Protein AF-A0A8J4DAD1-F1 (afdb_monomer_lite)

Structure (mmCIF, N/CA/C/O backbone):
data_AF-A0A8J4DAD1-F1
#
_entry.id   AF-A0A8J4DAD1-F1
#
loop_
_atom_site.group_PDB
_atom_site.id
_atom_site.type_symbol
_atom_site.label_atom_id
_atom_site.label_alt_id
_atom_site.label_comp_id
_atom_site.label_asym_id
_atom_site.label_entity_id
_atom_site.label_seq_id
_atom_site.pdbx_PDB_ins_code
_atom_site.Cartn_x
_atom_site.Cartn_y
_atom_site.Cartn_z
_atom_site.occupancy
_atom_site.B_iso_or_equiv
_atom_site.auth_seq_id
_atom_site.auth_comp_id
_atom_site.auth_asym_id
_atom_site.auth_atom_id
_atom_site.pdbx_PDB_model_num
ATOM 1 N N . MET A 1 1 ? 45.991 34.813 -67.806 1.00 45.28 1 MET A N 1
ATOM 2 C CA . MET A 1 1 ? 44.859 33.877 -67.648 1.00 45.28 1 MET A CA 1
ATOM 3 C C . MET A 1 1 ? 45.419 32.578 -67.089 1.00 45.28 1 MET A C 1
ATOM 5 O O . MET A 1 1 ? 45.933 31.779 -67.853 1.00 45.28 1 MET A O 1
ATOM 9 N N . MET A 1 2 ? 45.442 32.422 -65.766 1.00 48.12 2 MET A N 1
ATOM 10 C CA . MET A 1 2 ? 45.820 31.170 -65.100 1.00 48.12 2 MET A CA 1
ATOM 11 C C . MET A 1 2 ? 44.843 30.986 -63.943 1.00 48.12 2 MET A C 1
ATOM 13 O O . MET A 1 2 ? 44.970 31.647 -62.917 1.00 48.12 2 MET A O 1
ATOM 17 N N . SER A 1 3 ? 43.812 30.177 -64.177 1.00 59.53 3 SER A N 1
ATOM 18 C CA . SER A 1 3 ? 42.851 29.762 -63.158 1.00 59.53 3 SER A CA 1
ATOM 19 C C . SER A 1 3 ? 43.405 28.509 -62.498 1.00 59.53 3 SER A C 1
ATOM 21 O O . SER A 1 3 ? 43.628 27.503 -63.166 1.00 59.53 3 SER A O 1
ATOM 23 N N . THR A 1 4 ? 43.679 28.594 -61.203 1.00 65.56 4 THR A N 1
ATOM 24 C CA . THR A 1 4 ? 44.069 27.459 -60.369 1.00 65.56 4 THR A CA 1
ATOM 25 C C . THR A 1 4 ? 42.836 26.966 -59.625 1.00 65.56 4 THR A C 1
ATOM 27 O O . THR A 1 4 ? 42.376 27.621 -58.689 1.00 65.56 4 THR A O 1
ATOM 30 N N . ASP A 1 5 ? 42.308 25.826 -60.058 1.00 60.66 5 ASP A N 1
ATOM 31 C CA . ASP A 1 5 ? 41.290 25.059 -59.345 1.00 60.66 5 ASP A CA 1
ATOM 32 C C . ASP A 1 5 ? 41.881 24.449 -58.065 1.00 60.66 5 ASP A C 1
ATOM 34 O O . ASP A 1 5 ? 42.878 23.725 -58.099 1.00 60.66 5 ASP A O 1
ATOM 38 N N . VAL A 1 6 ? 41.256 24.748 -56.925 1.00 67.62 6 VAL A N 1
ATOM 39 C CA . VAL A 1 6 ? 41.577 24.166 -55.615 1.00 67.62 6 VAL A CA 1
ATOM 40 C C . VAL A 1 6 ? 40.559 23.057 -55.330 1.00 67.62 6 VAL A C 1
ATOM 42 O O . VAL A 1 6 ? 39.378 23.363 -55.151 1.00 67.62 6 VAL A O 1
ATOM 45 N N . PRO A 1 7 ? 40.957 21.773 -55.267 1.00 65.94 7 PRO A N 1
ATOM 46 C CA . PRO A 1 7 ? 40.036 20.705 -54.904 1.00 65.94 7 PRO A CA 1
ATOM 47 C C . PRO A 1 7 ? 39.714 20.771 -53.405 1.00 65.94 7 PRO A C 1
ATOM 49 O O . PRO A 1 7 ? 40.553 20.505 -52.544 1.00 65.94 7 PRO A O 1
ATOM 52 N N . ASN A 1 8 ? 38.466 21.127 -53.102 1.00 62.88 8 ASN A N 1
ATOM 53 C CA . ASN A 1 8 ? 37.882 21.073 -51.767 1.00 62.88 8 ASN A CA 1
ATOM 54 C C . ASN A 1 8 ? 37.598 19.607 -51.393 1.00 62.88 8 ASN A C 1
ATOM 56 O O . ASN A 1 8 ? 36.498 19.094 -51.599 1.00 62.88 8 ASN A O 1
ATOM 60 N N . SER A 1 9 ? 38.618 18.917 -50.876 1.00 61.88 9 SER A N 1
ATOM 61 C CA . SER A 1 9 ? 38.479 17.606 -50.237 1.00 61.88 9 SER A CA 1
ATOM 62 C C . SER A 1 9 ? 37.725 17.757 -48.918 1.00 61.88 9 SER A C 1
ATOM 64 O O . SER A 1 9 ? 38.319 17.863 -47.845 1.00 61.88 9 SER A O 1
ATOM 66 N N . ALA A 1 10 ? 36.396 17.753 -49.003 1.00 56.41 10 ALA A N 1
ATOM 67 C CA . ALA A 1 10 ? 35.517 17.563 -47.863 1.00 56.41 10 ALA A CA 1
ATOM 68 C C . ALA A 1 10 ? 35.693 16.128 -47.340 1.00 56.41 10 ALA A C 1
ATOM 70 O O . ALA A 1 10 ? 34.993 15.197 -47.742 1.00 56.41 10 ALA A O 1
ATOM 71 N N . ALA A 1 11 ? 36.671 15.945 -46.454 1.00 58.47 11 ALA A N 1
ATOM 72 C CA . ALA A 1 11 ? 36.775 14.759 -45.627 1.00 58.47 11 ALA A CA 1
ATOM 73 C C . ALA A 1 11 ? 35.476 14.641 -44.819 1.00 58.47 11 ALA A C 1
ATOM 75 O O . ALA A 1 11 ? 35.224 15.428 -4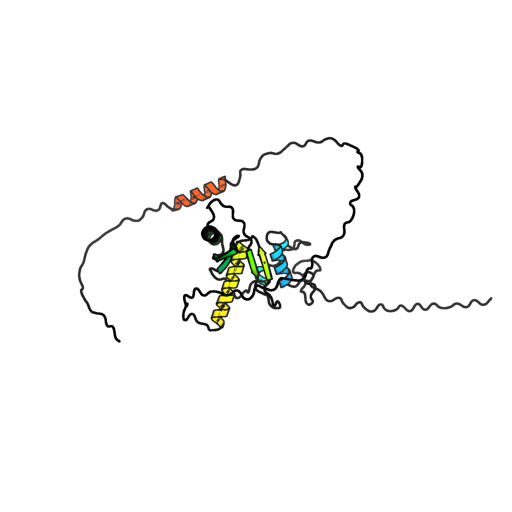3.907 1.00 58.47 11 ALA A O 1
ATOM 76 N N . SER A 1 12 ? 34.632 13.674 -45.188 1.00 64.94 12 SER A N 1
ATOM 77 C CA . SER A 1 12 ? 33.507 13.234 -44.368 1.00 64.94 12 SER A CA 1
ATOM 78 C C . SER A 1 12 ? 34.074 12.713 -43.054 1.00 64.94 12 SER A C 1
ATOM 80 O O . SER A 1 12 ? 34.501 11.563 -42.959 1.00 64.94 12 SER A O 1
ATOM 82 N N . ALA A 1 13 ? 34.142 13.592 -42.056 1.00 63.56 13 ALA A N 1
ATOM 83 C CA . ALA A 1 13 ? 34.428 13.219 -40.688 1.00 63.56 13 ALA A CA 1
ATOM 84 C C . ALA A 1 13 ? 33.350 12.218 -40.267 1.00 63.56 13 ALA A C 1
ATOM 86 O O . ALA A 1 13 ? 32.182 12.579 -40.111 1.00 63.56 13 ALA A O 1
ATOM 87 N N . ALA A 1 14 ? 33.739 10.947 -40.155 1.00 61.00 14 ALA A N 1
ATOM 88 C CA . ALA A 1 14 ? 32.901 9.897 -39.612 1.00 61.00 14 ALA A CA 1
ATOM 89 C C . ALA A 1 14 ? 32.372 10.378 -38.258 1.00 61.00 14 ALA A C 1
ATOM 91 O O . ALA A 1 14 ? 33.142 10.582 -37.318 1.00 61.00 14 ALA A O 1
ATOM 92 N N . THR A 1 15 ? 31.065 10.629 -38.184 1.00 69.38 15 THR A N 1
ATOM 93 C CA . THR A 1 15 ? 30.393 10.949 -36.928 1.00 69.38 15 THR A CA 1
ATOM 94 C C . THR A 1 15 ? 30.717 9.818 -35.951 1.00 69.38 15 THR A C 1
ATOM 96 O O . THR A 1 15 ? 30.427 8.664 -36.283 1.00 69.38 15 THR A O 1
ATOM 99 N N . PRO A 1 16 ? 31.358 10.088 -34.796 1.00 66.44 16 PRO A N 1
ATOM 100 C CA . PRO A 1 16 ? 31.633 9.043 -33.822 1.00 66.44 16 PRO A CA 1
ATOM 101 C C . PRO A 1 16 ? 30.301 8.385 -33.477 1.00 66.44 16 PRO A C 1
ATOM 103 O O . PRO A 1 16 ? 29.343 9.078 -33.126 1.00 66.44 16 PRO A O 1
ATOM 106 N N . ALA A 1 17 ? 30.231 7.065 -33.671 1.00 62.56 17 ALA A N 1
ATOM 107 C CA . ALA A 1 17 ? 29.047 6.270 -33.391 1.00 62.56 17 ALA A CA 1
ATOM 108 C C . ALA A 1 17 ? 28.541 6.652 -31.999 1.00 62.56 17 ALA A C 1
ATOM 110 O O . ALA A 1 17 ? 29.258 6.490 -31.010 1.00 62.56 17 ALA A O 1
ATOM 111 N N . SER A 1 18 ? 27.350 7.255 -31.964 1.00 67.19 18 SER A N 1
ATOM 112 C CA . SER A 1 18 ? 26.723 7.735 -30.738 1.00 67.19 18 SER A CA 1
ATOM 113 C C . SER A 1 18 ? 26.784 6.604 -29.709 1.00 67.19 18 SER A C 1
ATOM 115 O O . SER A 1 18 ? 26.408 5.480 -30.064 1.00 67.19 18 SER A O 1
ATOM 117 N N . PRO A 1 19 ? 27.328 6.835 -28.497 1.00 73.00 19 PRO A N 1
ATOM 118 C CA . PRO A 1 19 ? 27.455 5.780 -27.504 1.00 73.00 19 PRO A CA 1
ATOM 119 C C . PRO A 1 19 ? 26.069 5.176 -27.315 1.00 73.00 19 PRO A C 1
ATOM 121 O O . PRO A 1 19 ? 25.135 5.901 -26.976 1.00 73.00 19 PRO A O 1
ATOM 124 N N . ALA A 1 20 ? 25.931 3.883 -27.624 1.00 74.50 20 ALA A N 1
ATOM 125 C CA . ALA A 1 20 ? 24.662 3.176 -27.552 1.00 74.50 20 ALA A CA 1
ATOM 126 C C . ALA A 1 20 ? 24.032 3.467 -26.188 1.00 74.50 20 ALA A C 1
ATOM 128 O O . ALA A 1 20 ? 24.568 3.070 -25.150 1.00 74.50 20 ALA A O 1
ATOM 129 N N . THR A 1 21 ? 22.951 4.246 -26.190 1.00 83.56 21 THR A N 1
ATOM 130 C CA . THR A 1 21 ? 22.284 4.677 -24.970 1.00 83.56 21 THR A CA 1
ATOM 131 C C . THR A 1 21 ? 21.763 3.429 -24.281 1.00 83.56 21 THR A C 1
ATOM 133 O O . THR A 1 21 ? 20.892 2.728 -24.801 1.00 83.56 21 THR A O 1
ATOM 136 N N . ARG A 1 22 ? 22.351 3.103 -23.125 1.00 88.75 22 ARG A N 1
ATOM 137 C CA . ARG A 1 22 ? 21.873 1.990 -22.307 1.00 88.75 22 ARG A CA 1
ATOM 138 C C . ARG A 1 22 ? 20.403 2.242 -21.971 1.00 88.75 22 ARG A C 1
ATOM 140 O O . ARG A 1 22 ? 20.033 3.394 -21.726 1.00 88.75 22 ARG A O 1
ATOM 147 N N . PRO A 1 23 ? 19.554 1.205 -21.977 1.00 93.19 23 PRO A N 1
ATOM 148 C CA . PRO A 1 23 ? 18.176 1.378 -21.560 1.00 93.19 23 PRO A CA 1
ATOM 149 C C . PRO A 1 23 ? 18.163 1.857 -20.103 1.00 93.19 23 PRO A C 1
ATOM 151 O O . PRO A 1 23 ? 18.813 1.261 -19.248 1.00 93.19 23 PRO A O 1
ATOM 154 N N . ILE A 1 24 ? 17.431 2.937 -19.836 1.00 95.19 24 ILE A N 1
ATOM 155 C CA . ILE A 1 24 ? 17.235 3.498 -18.494 1.00 95.19 24 ILE A CA 1
ATOM 156 C C . ILE A 1 24 ? 15.783 3.313 -18.066 1.00 95.19 24 ILE A C 1
ATOM 158 O O . ILE A 1 24 ? 14.861 3.371 -18.885 1.00 95.19 24 ILE A O 1
ATOM 162 N N . CYS A 1 25 ? 15.568 3.052 -16.781 1.00 95.38 25 CYS A N 1
ATOM 163 C CA . CYS A 1 25 ? 14.228 2.920 -16.232 1.00 95.38 25 CYS A CA 1
ATOM 164 C C . CYS A 1 25 ? 13.492 4.257 -16.316 1.00 95.38 25 CYS A C 1
ATOM 166 O O . CYS A 1 25 ? 13.930 5.234 -15.720 1.00 95.38 25 CYS A O 1
ATOM 168 N N . TRP A 1 26 ? 12.333 4.317 -16.972 1.00 95.56 26 TRP A N 1
ATOM 169 C CA . TRP A 1 26 ? 11.612 5.593 -17.116 1.00 95.56 26 TRP A CA 1
ATOM 170 C C . TRP A 1 26 ? 11.036 6.144 -15.796 1.00 95.56 26 TRP A C 1
ATOM 172 O O . TRP A 1 26 ? 10.604 7.293 -15.762 1.00 95.56 26 TRP A O 1
ATOM 182 N N . ILE A 1 27 ? 11.013 5.341 -14.722 1.00 93.69 27 ILE A N 1
ATOM 183 C CA . ILE A 1 27 ? 10.496 5.744 -13.403 1.00 93.69 27 ILE A CA 1
ATOM 184 C C . ILE A 1 27 ? 11.610 6.289 -12.501 1.00 93.69 27 ILE A C 1
ATOM 186 O O . ILE A 1 27 ? 11.463 7.383 -11.968 1.00 93.69 27 ILE A O 1
ATOM 190 N N . CYS A 1 28 ? 12.697 5.536 -12.298 1.00 93.25 28 CYS A N 1
ATOM 191 C CA . CYS A 1 28 ? 13.780 5.934 -11.384 1.00 93.25 28 CYS A CA 1
ATOM 192 C C . CYS A 1 28 ? 15.043 6.446 -12.085 1.00 93.25 28 CYS A C 1
ATOM 194 O O . CYS A 1 28 ? 15.922 6.967 -11.414 1.00 93.25 28 CYS A O 1
ATOM 196 N N . LEU A 1 29 ? 15.117 6.333 -13.415 1.00 94.25 29 LEU A N 1
ATOM 197 C CA . LEU A 1 29 ? 16.264 6.716 -14.247 1.00 94.25 29 LEU A CA 1
ATOM 198 C C . LEU A 1 29 ? 17.546 5.890 -14.018 1.00 94.25 29 LEU A C 1
ATOM 200 O O . LEU A 1 29 ? 18.583 6.236 -14.574 1.00 94.25 29 LEU A O 1
ATOM 204 N N . ASP A 1 30 ? 17.471 4.780 -13.275 1.00 92.25 30 ASP A N 1
ATOM 205 C CA . ASP A 1 30 ? 18.594 3.851 -13.073 1.00 92.25 30 ASP A CA 1
ATOM 206 C C . ASP A 1 30 ? 18.783 2.863 -14.247 1.00 92.25 30 ASP A C 1
ATOM 208 O O . ASP A 1 30 ? 17.880 2.653 -15.071 1.00 92.25 30 ASP A O 1
ATOM 212 N N . GLU A 1 31 ? 19.962 2.232 -14.287 1.00 92.62 31 GLU A N 1
ATOM 213 C CA . GLU A 1 31 ? 20.368 1.216 -15.270 1.00 92.62 31 GLU A CA 1
ATOM 214 C C . GLU A 1 31 ? 19.699 -0.160 -15.034 1.00 92.62 31 GLU A C 1
ATOM 216 O O . GLU A 1 31 ? 18.944 -0.372 -14.082 1.00 92.62 31 GLU A O 1
ATOM 221 N N . ASP A 1 32 ? 19.942 -1.103 -15.948 1.00 91.00 32 ASP A N 1
ATOM 222 C CA . ASP A 1 32 ? 19.415 -2.478 -15.945 1.00 91.00 32 ASP A CA 1
ATOM 223 C C . ASP A 1 32 ? 17.876 -2.646 -15.871 1.00 91.00 32 ASP A C 1
ATOM 225 O O . ASP A 1 32 ? 17.372 -3.574 -15.218 1.00 91.00 32 ASP A O 1
ATOM 229 N N . PRO A 1 33 ? 17.066 -1.797 -16.534 1.00 95.19 33 PRO A N 1
ATOM 230 C CA . PRO A 1 33 ? 15.632 -2.025 -16.610 1.00 95.19 33 PRO A CA 1
ATOM 231 C C . PRO A 1 33 ? 15.301 -3.196 -17.545 1.00 95.19 33 PRO A C 1
ATOM 233 O O . PRO A 1 33 ? 16.030 -3.518 -18.484 1.00 95.19 33 PRO A O 1
ATOM 236 N N . GLN A 1 34 ? 14.134 -3.803 -17.341 1.00 94.19 34 GLN A N 1
ATOM 237 C CA . GLN A 1 34 ? 13.590 -4.773 -18.287 1.00 94.19 34 GLN A CA 1
ATOM 238 C C . GLN A 1 34 ? 12.668 -4.072 -19.295 1.00 94.19 34 GLN A C 1
ATOM 240 O O . GLN A 1 34 ? 12.117 -3.011 -18.985 1.00 94.19 34 GLN A O 1
ATOM 245 N N . PRO A 1 35 ? 12.451 -4.646 -20.493 1.00 96.25 35 PRO A N 1
ATOM 246 C CA . PRO A 1 35 ? 11.377 -4.196 -21.371 1.00 96.25 35 PRO A CA 1
ATOM 247 C C . PRO A 1 35 ? 10.054 -4.131 -20.601 1.00 96.25 35 PRO A C 1
ATOM 249 O O . PRO A 1 35 ? 9.737 -5.043 -19.827 1.00 96.25 35 PRO A O 1
ATOM 252 N N . ALA A 1 36 ? 9.290 -3.051 -20.782 1.00 94.81 36 ALA A N 1
ATOM 253 C CA . ALA A 1 36 ? 7.998 -2.919 -20.124 1.00 94.81 36 ALA A CA 1
ATOM 254 C C . ALA A 1 36 ? 7.083 -4.107 -20.481 1.00 94.81 36 ALA A C 1
ATOM 256 O O . ALA A 1 36 ? 7.113 -4.586 -21.614 1.00 94.81 36 ALA A O 1
ATOM 257 N N . PRO A 1 37 ? 6.215 -4.571 -19.563 1.00 96.31 37 PRO A N 1
ATOM 258 C CA . PRO A 1 37 ? 5.313 -5.702 -19.807 1.00 96.31 37 PRO A CA 1
ATOM 259 C C . PRO A 1 37 ? 4.127 -5.337 -20.726 1.00 96.31 37 PRO A C 1
ATOM 261 O O . PRO A 1 37 ? 3.046 -5.905 -20.623 1.00 96.31 37 PRO A O 1
ATOM 264 N N . CYS A 1 38 ? 4.298 -4.346 -21.600 1.00 97.12 38 CYS A N 1
ATOM 265 C CA . CYS A 1 38 ? 3.286 -3.818 -22.505 1.00 97.12 38 CYS A CA 1
ATOM 266 C C . CYS A 1 38 ? 3.922 -3.459 -23.857 1.00 97.12 38 CYS A C 1
ATOM 268 O O . CYS A 1 38 ? 5.131 -3.568 -24.027 1.00 97.12 38 CYS A O 1
ATOM 270 N N . LYS A 1 39 ? 3.119 -2.998 -24.823 1.00 96.69 39 LYS A N 1
ATOM 271 C CA . LYS A 1 39 ? 3.592 -2.682 -26.186 1.00 96.69 39 LYS A CA 1
ATOM 272 C C . LYS A 1 39 ? 4.371 -1.364 -26.302 1.00 96.69 39 LYS A C 1
ATOM 274 O O . LYS A 1 39 ? 4.814 -1.014 -27.391 1.00 96.69 39 LYS A O 1
ATOM 279 N N . CYS A 1 40 ? 4.485 -0.597 -25.221 1.00 96.62 40 CYS A N 1
ATOM 280 C CA . CYS A 1 40 ? 5.192 0.679 -25.248 1.00 96.62 40 CYS A CA 1
ATOM 281 C C . CYS A 1 40 ? 6.706 0.456 -25.375 1.00 96.62 40 CYS A C 1
ATOM 283 O O . CYS A 1 40 ? 7.225 -0.441 -24.712 1.00 96.62 40 CYS A O 1
ATOM 285 N N . PRO A 1 41 ? 7.436 1.309 -26.117 1.00 95.25 41 PRO A N 1
ATOM 286 C CA . PRO A 1 41 ? 8.885 1.183 -26.321 1.00 95.25 41 PRO A CA 1
ATOM 287 C C . PRO A 1 41 ? 9.718 1.585 -25.084 1.00 95.25 41 PRO A C 1
ATOM 289 O O . PRO A 1 41 ? 10.862 2.011 -25.208 1.00 95.25 41 PRO A O 1
ATOM 292 N N . ASN A 1 42 ? 9.142 1.486 -23.885 1.00 95.50 42 ASN A N 1
ATOM 293 C CA . ASN A 1 42 ? 9.748 1.938 -22.638 1.00 95.50 42 ASN A CA 1
ATOM 294 C C . ASN A 1 42 ? 10.375 0.769 -21.870 1.00 95.50 42 ASN A C 1
ATOM 296 O O . ASN A 1 42 ? 9.912 -0.370 -21.950 1.00 95.50 42 ASN A O 1
ATOM 300 N N . TYR A 1 43 ? 11.376 1.081 -21.048 1.00 96.50 43 TYR A N 1
ATOM 301 C CA . TYR A 1 43 ? 12.040 0.131 -20.158 1.00 96.50 43 TYR A CA 1
ATOM 302 C C . TYR A 1 43 ? 11.776 0.494 -18.699 1.00 96.50 43 TYR A C 1
ATOM 304 O O . TYR A 1 43 ? 11.837 1.663 -18.322 1.00 96.50 43 TYR A O 1
ATOM 312 N N . VAL A 1 44 ? 11.456 -0.493 -17.866 1.00 96.56 44 VAL A N 1
ATOM 313 C CA . VAL A 1 44 ? 11.097 -0.276 -16.463 1.00 96.56 44 VAL A CA 1
ATOM 314 C C . VAL A 1 44 ? 11.548 -1.445 -15.598 1.00 96.56 44 VAL A C 1
ATOM 316 O O . VAL A 1 44 ? 11.425 -2.605 -15.991 1.00 96.56 44 VAL A O 1
ATOM 319 N N . HIS A 1 45 ? 12.035 -1.169 -14.389 1.00 94.38 45 HIS A N 1
ATOM 320 C CA . HIS A 1 45 ? 12.181 -2.230 -13.392 1.00 94.38 45 HIS A CA 1
ATOM 321 C C . HIS A 1 45 ? 10.803 -2.717 -12.961 1.00 94.38 45 HIS A C 1
ATOM 323 O O . HIS A 1 45 ? 9.908 -1.912 -12.686 1.00 94.38 45 HIS A O 1
ATOM 329 N N . ARG A 1 46 ? 10.637 -4.033 -12.811 1.00 93.50 46 ARG A N 1
ATOM 330 C CA . ARG A 1 46 ? 9.377 -4.607 -12.302 1.00 93.50 46 ARG A CA 1
ATOM 331 C C . ARG A 1 46 ? 8.957 -3.994 -10.963 1.00 93.50 46 ARG A C 1
ATOM 333 O O . ARG A 1 46 ? 7.787 -3.680 -10.771 1.00 93.50 46 ARG A O 1
ATOM 340 N N . SER A 1 47 ? 9.914 -3.776 -10.062 1.00 90.94 47 SER A N 1
ATOM 341 C CA . SER A 1 47 ? 9.695 -3.156 -8.751 1.00 90.94 47 SER A CA 1
ATOM 342 C C . SER A 1 47 ? 9.201 -1.712 -8.852 1.00 90.94 47 SER A C 1
ATOM 344 O O . SER A 1 47 ? 8.252 -1.340 -8.164 1.00 90.94 47 SER A O 1
ATOM 346 N N . CYS A 1 48 ? 9.801 -0.907 -9.731 1.00 92.12 48 CYS A N 1
ATOM 347 C CA . CYS A 1 48 ? 9.386 0.472 -9.975 1.00 92.12 48 CYS A CA 1
ATOM 348 C C . CYS A 1 48 ? 7.979 0.536 -10.572 1.00 92.12 48 CYS A C 1
ATOM 350 O O . CYS A 1 48 ? 7.162 1.326 -10.104 1.00 92.12 48 CYS A O 1
ATOM 352 N N . LEU A 1 49 ? 7.667 -0.339 -11.536 1.00 95.06 49 LEU A N 1
ATOM 353 C CA . LEU A 1 49 ? 6.321 -0.439 -12.097 1.00 95.06 49 LEU A CA 1
ATOM 354 C C . LEU A 1 49 ? 5.293 -0.792 -11.018 1.00 95.06 49 LEU A C 1
ATOM 356 O O . LEU A 1 49 ? 4.271 -0.124 -10.911 1.00 95.06 49 LEU A O 1
ATOM 360 N N . ALA A 1 50 ? 5.586 -1.788 -10.184 1.00 93.19 50 ALA A N 1
ATOM 361 C CA . ALA A 1 50 ? 4.681 -2.221 -9.130 1.00 93.19 50 ALA A CA 1
ATOM 362 C C . ALA A 1 50 ? 4.443 -1.129 -8.067 1.00 93.19 50 ALA A C 1
ATOM 364 O O . ALA A 1 50 ? 3.318 -0.963 -7.597 1.00 93.19 50 ALA A O 1
ATOM 365 N N . ARG A 1 51 ? 5.470 -0.339 -7.711 1.00 90.25 51 ARG A N 1
ATOM 366 C CA . ARG A 1 51 ? 5.301 0.827 -6.820 1.00 90.25 51 ARG A CA 1
ATOM 367 C C . ARG A 1 51 ? 4.455 1.914 -7.465 1.00 90.25 51 ARG A C 1
ATOM 369 O O . ARG A 1 51 ? 3.557 2.443 -6.823 1.00 90.25 51 ARG A O 1
ATOM 376 N N . TRP A 1 52 ? 4.700 2.205 -8.737 1.00 92.94 52 TRP A N 1
ATOM 377 C CA . TRP A 1 52 ? 3.889 3.166 -9.473 1.00 92.94 52 TRP A CA 1
ATOM 378 C C . TRP A 1 52 ? 2.425 2.714 -9.567 1.00 92.94 52 TRP A C 1
ATOM 380 O O . TRP A 1 52 ? 1.531 3.524 -9.353 1.00 92.94 52 TRP A O 1
ATOM 390 N N . GLN A 1 53 ? 2.155 1.422 -9.791 1.00 94.25 53 GLN A N 1
ATOM 391 C CA . GLN A 1 53 ? 0.793 0.872 -9.743 1.00 94.25 53 GLN A CA 1
ATOM 392 C C . GLN A 1 53 ? 0.147 1.078 -8.363 1.00 94.25 53 GLN A C 1
ATOM 394 O O . GLN A 1 53 ? -1.024 1.448 -8.295 1.00 94.25 53 GLN A O 1
ATOM 399 N N . LEU A 1 54 ? 0.905 0.911 -7.271 1.00 90.56 54 LEU A N 1
ATOM 400 C CA . LEU A 1 54 ? 0.425 1.202 -5.916 1.00 90.56 54 LEU A CA 1
ATOM 401 C C . LEU A 1 54 ? 0.114 2.688 -5.688 1.00 90.56 54 LEU A C 1
ATOM 403 O O . LEU A 1 54 ? -0.873 3.015 -5.045 1.00 90.56 54 LEU A O 1
ATOM 407 N N . GLU A 1 55 ? 0.889 3.618 -6.235 1.00 89.38 55 GLU A N 1
ATOM 408 C CA . GLU A 1 55 ? 0.543 5.049 -6.164 1.00 89.38 55 GLU A CA 1
ATOM 409 C C . GLU A 1 55 ? -0.725 5.396 -6.966 1.00 89.38 55 GLU A C 1
ATOM 411 O O . GLU A 1 55 ? -1.334 6.453 -6.781 1.00 89.38 55 GLU A O 1
ATOM 416 N N . ARG A 1 56 ? -1.128 4.510 -7.882 1.00 93.25 56 ARG A N 1
ATOM 417 C CA . ARG A 1 56 ? -2.276 4.674 -8.778 1.00 93.25 56 ARG A CA 1
ATOM 418 C C . ARG A 1 56 ? -3.477 3.812 -8.398 1.00 93.25 56 ARG A C 1
ATOM 420 O O . ARG A 1 56 ? -4.374 3.666 -9.221 1.00 93.25 56 ARG A O 1
ATOM 427 N N . LEU A 1 57 ? -3.536 3.287 -7.177 1.00 88.50 57 LEU A N 1
ATOM 428 C CA . LEU A 1 57 ? -4.656 2.458 -6.721 1.00 88.50 57 LEU A CA 1
ATOM 429 C C . LEU A 1 57 ? -6.016 3.104 -6.954 1.00 88.50 57 LEU A C 1
ATOM 431 O O . LEU A 1 57 ? -6.210 4.299 -6.715 1.00 88.50 57 LEU A O 1
ATOM 435 N N . GLY A 1 58 ? -6.961 2.285 -7.405 1.00 87.19 58 GLY A N 1
ATOM 436 C CA . GLY A 1 58 ? -8.311 2.716 -7.750 1.00 87.19 58 GLY A CA 1
ATOM 437 C C . GLY A 1 58 ? -8.389 3.505 -9.058 1.00 87.19 58 GLY A C 1
ATOM 438 O O . GLY A 1 58 ? -9.485 3.855 -9.487 1.00 87.19 58 GLY A O 1
ATOM 439 N N . LYS A 1 59 ? -7.256 3.775 -9.715 1.00 93.94 59 LYS A N 1
ATOM 440 C CA . LYS A 1 59 ? -7.209 4.356 -11.058 1.00 93.94 59 LYS A CA 1
ATOM 441 C C . LYS A 1 59 ? -6.944 3.264 -12.081 1.00 93.94 59 LYS A C 1
ATOM 443 O O . LYS A 1 59 ? -6.421 2.195 -11.772 1.00 93.94 59 LYS A O 1
ATOM 448 N N . ARG A 1 60 ? -7.261 3.559 -13.337 1.00 96.62 60 ARG A N 1
ATOM 449 C CA . ARG A 1 60 ? -7.034 2.646 -14.461 1.00 96.62 60 ARG A CA 1
ATOM 450 C C . ARG A 1 60 ? -5.561 2.245 -14.584 1.00 96.62 60 ARG A C 1
ATOM 452 O O . ARG A 1 60 ? -5.251 1.094 -14.876 1.00 96.62 60 ARG A O 1
ATOM 459 N N . GLU A 1 61 ? -4.664 3.174 -14.274 1.00 96.44 61 GLU A N 1
ATOM 460 C CA . GLU A 1 61 ? -3.215 2.986 -14.265 1.00 96.44 61 GLU A CA 1
ATOM 461 C C . GLU A 1 61 ? -2.713 1.930 -13.270 1.00 96.44 61 GLU A C 1
ATOM 463 O O . GLU A 1 61 ? -1.605 1.426 -13.434 1.00 96.44 61 GLU A O 1
ATOM 468 N N . GLU A 1 62 ? -3.511 1.550 -12.268 1.00 95.00 62 GLU A N 1
ATOM 469 C CA . GLU A 1 62 ? -3.194 0.412 -11.398 1.00 95.00 62 GLU A CA 1
ATOM 470 C C . GLU A 1 62 ? -3.071 -0.886 -12.210 1.00 95.00 62 GLU A C 1
ATOM 472 O O . GLU A 1 62 ? -2.212 -1.724 -11.932 1.00 95.00 62 GLU A O 1
ATOM 477 N N . ARG A 1 63 ? -3.933 -1.065 -13.218 1.00 96.75 63 ARG A N 1
ATOM 478 C CA . ARG A 1 63 ? -4.120 -2.341 -13.925 1.00 96.75 63 ARG A CA 1
ATOM 479 C C . ARG A 1 63 ? -3.797 -2.276 -15.404 1.00 96.75 63 ARG A C 1
ATOM 481 O O . ARG A 1 63 ? -3.566 -3.315 -16.006 1.00 96.75 63 ARG A O 1
ATOM 488 N N . GLU A 1 64 ? -3.768 -1.091 -15.996 1.00 97.94 64 GLU A N 1
ATOM 489 C CA . GLU A 1 64 ? -3.580 -0.912 -17.430 1.00 97.94 64 GLU A CA 1
ATOM 490 C C . GLU A 1 64 ? -2.513 0.141 -17.722 1.00 97.94 64 GLU A C 1
ATOM 492 O O . GLU A 1 64 ? -2.380 1.156 -17.038 1.00 97.94 64 GLU A O 1
ATOM 497 N N . CYS A 1 65 ? -1.747 -0.078 -18.787 1.00 97.44 65 CYS A N 1
ATOM 498 C CA . CYS A 1 65 ? -0.780 0.898 -19.259 1.00 97.44 65 CYS A CA 1
ATOM 499 C C . CYS A 1 65 ? -1.495 2.186 -19.690 1.00 97.44 65 CYS A C 1
ATOM 501 O O . CYS A 1 65 ? -2.348 2.154 -20.576 1.00 97.44 65 CYS A O 1
ATOM 503 N N . ARG A 1 66 ? -1.068 3.337 -19.156 1.00 96.00 66 ARG A N 1
ATOM 504 C CA . ARG A 1 66 ? -1.636 4.656 -19.492 1.00 96.00 66 ARG A CA 1
ATOM 505 C C . ARG A 1 66 ? -1.607 4.986 -20.992 1.00 96.00 66 ARG A C 1
ATOM 507 O O . ARG A 1 66 ? -2.450 5.741 -21.459 1.00 96.00 66 ARG A O 1
ATOM 514 N N . PHE A 1 67 ? -0.644 4.442 -21.737 1.00 96.00 67 PHE A N 1
ATOM 515 C CA . PHE A 1 67 ? -0.446 4.763 -23.154 1.00 96.00 67 PHE A CA 1
ATOM 516 C C . PHE A 1 67 ? -1.127 3.760 -24.087 1.00 96.00 67 PHE A C 1
ATOM 518 O O . PHE A 1 67 ? -1.902 4.146 -24.953 1.00 96.00 67 PHE A O 1
ATOM 525 N N . CYS A 1 68 ? -0.845 2.465 -23.918 1.00 97.25 68 CYS A N 1
ATOM 526 C CA . CYS A 1 68 ? -1.328 1.428 -24.834 1.00 97.25 68 CYS A CA 1
ATOM 527 C C . CYS A 1 68 ? -2.484 0.590 -24.278 1.00 97.25 68 CYS A C 1
ATOM 529 O O . CYS A 1 68 ? -2.905 -0.356 -24.939 1.00 97.25 68 CYS A O 1
ATOM 531 N N . SER A 1 69 ? -2.978 0.888 -23.070 1.00 97.75 69 SER A N 1
ATOM 532 C CA . SER A 1 69 ? -4.104 0.187 -22.428 1.00 97.75 69 SER A CA 1
ATOM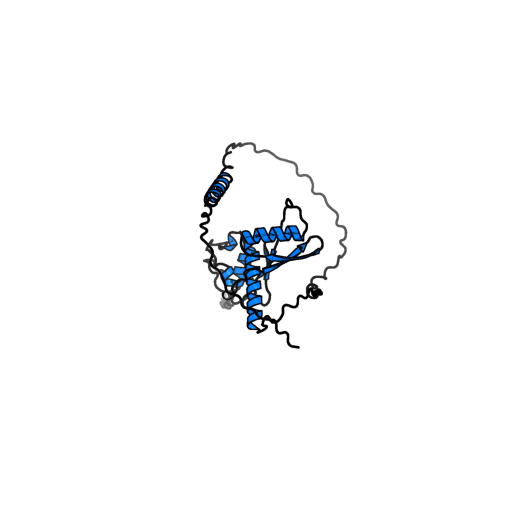 533 C C . SER A 1 69 ? -3.895 -1.315 -22.190 1.00 97.75 69 SER A C 1
ATOM 535 O O . SER A 1 69 ? -4.827 -2.028 -21.838 1.00 97.75 69 SER A O 1
ATOM 537 N N . THR A 1 70 ? -2.678 -1.827 -22.389 1.00 98.31 70 THR A N 1
ATOM 538 C CA . THR A 1 70 ? -2.366 -3.236 -22.124 1.00 98.31 70 THR A CA 1
ATOM 539 C C . THR A 1 70 ? -2.452 -3.499 -20.626 1.00 98.31 70 THR A C 1
ATOM 541 O O . THR A 1 70 ? -1.922 -2.708 -19.842 1.00 98.31 70 THR A O 1
ATOM 544 N N . VAL A 1 71 ? -3.084 -4.610 -20.245 1.00 97.81 71 VAL A N 1
ATOM 545 C CA . VAL A 1 71 ? -3.173 -5.052 -18.851 1.00 97.81 71 VAL A CA 1
ATOM 546 C C . VAL A 1 71 ? -1.766 -5.303 -18.309 1.00 97.81 71 VAL A C 1
ATOM 548 O O . VAL A 1 71 ? -0.988 -6.065 -18.883 1.00 97.81 71 VAL A O 1
ATOM 551 N N . LEU A 1 72 ? -1.436 -4.620 -17.221 1.00 97.25 72 LEU A N 1
ATOM 552 C CA . LEU A 1 72 ? -0.167 -4.730 -16.520 1.00 97.25 72 LEU A CA 1
ATOM 553 C C . LEU A 1 72 ? -0.202 -5.922 -15.552 1.00 97.25 72 LEU A C 1
ATOM 555 O O . LEU A 1 72 ? -1.271 -6.287 -15.057 1.00 97.25 72 LEU A O 1
ATOM 559 N N . PRO A 1 73 ? 0.958 -6.528 -15.245 1.00 95.75 73 PRO A N 1
ATOM 560 C CA . PRO A 1 73 ? 1.029 -7.581 -14.243 1.00 95.75 73 PRO A CA 1
ATOM 561 C C . PRO A 1 73 ? 0.580 -7.059 -12.867 1.00 95.75 73 PRO A C 1
ATOM 563 O O . PRO A 1 73 ? 0.792 -5.882 -12.556 1.00 95.75 73 PRO A O 1
ATOM 566 N N . PRO A 1 74 ? -0.019 -7.914 -12.022 1.00 93.00 74 PRO A N 1
ATOM 567 C CA . PRO A 1 74 ? -0.430 -7.524 -10.678 1.00 93.00 74 PRO A CA 1
ATOM 568 C C . PRO A 1 74 ? 0.790 -7.143 -9.828 1.00 93.00 74 PRO A C 1
ATOM 570 O O . PRO A 1 74 ? 1.743 -7.917 -9.683 1.00 93.00 74 PRO A O 1
ATOM 573 N N . TRP A 1 75 ? 0.760 -5.951 -9.227 1.00 91.75 75 TRP A N 1
ATOM 574 C CA . TRP A 1 75 ? 1.865 -5.429 -8.415 1.00 91.75 75 TRP A CA 1
ATOM 575 C C . TRP A 1 75 ? 2.156 -6.314 -7.191 1.00 91.75 75 TRP A C 1
ATOM 577 O O . TRP A 1 75 ? 3.300 -6.387 -6.735 1.00 91.75 75 TRP A O 1
ATOM 587 N N . GLN A 1 76 ? 1.141 -7.029 -6.689 1.00 89.00 76 GLN A N 1
ATOM 588 C CA . GLN A 1 76 ? 1.218 -7.925 -5.534 1.00 89.00 76 GLN A CA 1
ATOM 589 C C . GLN A 1 76 ? 2.282 -9.002 -5.734 1.00 89.00 76 GLN A C 1
ATOM 591 O O . GLN A 1 76 ? 3.050 -9.286 -4.821 1.00 89.00 76 GLN A O 1
ATOM 596 N N . GLU A 1 77 ? 2.364 -9.577 -6.934 1.00 88.06 77 GLU A N 1
ATOM 597 C CA . GLU A 1 77 ? 3.315 -10.650 -7.232 1.00 88.06 77 GLU A CA 1
ATOM 598 C C . GLU A 1 77 ? 4.766 -10.182 -7.245 1.00 88.06 77 GLU A C 1
ATOM 600 O O . GLU A 1 77 ? 5.678 -11.000 -7.098 1.00 88.06 77 GLU A O 1
ATOM 605 N N . THR A 1 78 ? 4.966 -8.883 -7.467 1.00 89.31 78 THR A N 1
ATOM 606 C CA . THR A 1 78 ? 6.288 -8.269 -7.495 1.00 89.31 78 THR A CA 1
ATOM 607 C C . THR A 1 78 ? 6.691 -7.798 -6.107 1.00 89.31 78 THR A C 1
ATOM 609 O O . THR A 1 78 ? 7.807 -8.073 -5.690 1.00 89.31 78 THR A O 1
ATOM 612 N N . LEU A 1 79 ? 5.803 -7.099 -5.391 1.00 85.44 79 LEU A N 1
ATOM 613 C CA . LEU A 1 79 ? 6.144 -6.425 -4.133 1.00 85.44 79 LEU A CA 1
ATOM 614 C C . LEU A 1 79 ? 5.947 -7.278 -2.883 1.00 85.44 79 LEU A C 1
ATOM 616 O O . LEU A 1 79 ? 6.561 -6.998 -1.855 1.00 85.44 79 LEU A O 1
ATOM 620 N N . LEU A 1 80 ? 5.092 -8.299 -2.934 1.00 83.31 80 LEU A N 1
ATOM 621 C CA . LEU A 1 80 ? 4.818 -9.134 -1.772 1.00 83.31 80 LEU A CA 1
ATOM 622 C C . LEU A 1 80 ? 5.641 -10.425 -1.849 1.00 83.31 80 LEU A C 1
ATOM 624 O O . LEU A 1 80 ? 5.626 -11.111 -2.875 1.00 83.31 80 LEU A O 1
ATOM 628 N N . PRO A 1 81 ? 6.347 -10.804 -0.769 1.00 78.00 81 PRO A N 1
ATOM 629 C CA . PRO A 1 81 ? 7.108 -12.043 -0.747 1.00 78.00 81 PRO A CA 1
ATOM 630 C C . PRO A 1 81 ? 6.197 -13.257 -0.981 1.00 78.00 81 PRO A C 1
ATOM 632 O O . PRO A 1 81 ? 5.396 -13.614 -0.118 1.00 78.00 81 PRO A O 1
ATOM 635 N N . LYS A 1 82 ? 6.361 -13.954 -2.114 1.00 77.94 82 LYS A N 1
ATOM 636 C CA . LYS A 1 82 ? 5.541 -15.132 -2.478 1.00 77.94 82 LYS A CA 1
ATOM 637 C C . LYS A 1 82 ? 5.581 -16.262 -1.441 1.00 77.94 82 LYS A C 1
ATOM 639 O O . LYS A 1 82 ? 4.670 -17.079 -1.376 1.00 77.94 82 LYS A O 1
ATOM 644 N N . ARG A 1 83 ? 6.653 -16.329 -0.645 1.00 78.88 83 ARG A N 1
ATOM 645 C CA . ARG A 1 83 ? 6.897 -17.395 0.340 1.00 78.88 83 ARG A CA 1
ATOM 646 C C . ARG A 1 83 ? 6.313 -17.104 1.722 1.00 78.88 83 ARG A C 1
ATOM 648 O O . ARG A 1 83 ? 6.354 -17.979 2.580 1.00 78.88 83 ARG A O 1
ATOM 655 N N . VAL A 1 84 ? 5.801 -15.897 1.960 1.00 84.38 84 VAL A N 1
ATOM 656 C CA . VAL A 1 84 ? 5.330 -15.506 3.289 1.00 84.38 84 VAL A CA 1
ATOM 657 C C . VAL A 1 84 ? 3.817 -15.594 3.343 1.00 84.38 84 VAL A C 1
ATOM 659 O O . VAL A 1 84 ? 3.104 -14.865 2.658 1.00 84.38 84 VAL A O 1
ATOM 662 N N . LYS A 1 85 ? 3.320 -16.482 4.205 1.00 90.12 85 LYS A N 1
ATOM 663 C CA . LYS A 1 85 ? 1.895 -16.573 4.506 1.00 90.12 85 LYS A CA 1
ATOM 664 C C . LYS A 1 85 ? 1.467 -15.318 5.285 1.00 90.12 85 LYS A C 1
ATOM 666 O O . LYS A 1 85 ? 2.037 -15.072 6.352 1.00 90.12 85 LYS A O 1
ATOM 671 N N . PRO A 1 86 ? 0.472 -14.543 4.810 1.00 92.50 86 PRO A N 1
ATOM 672 C CA . PRO A 1 86 ? -0.065 -13.425 5.577 1.00 92.50 86 PRO A CA 1
ATOM 673 C C . PRO A 1 86 ? -0.551 -13.892 6.954 1.00 92.50 86 PRO A C 1
ATOM 675 O O . PRO A 1 86 ? -1.178 -14.949 7.078 1.00 92.50 86 PRO A O 1
ATOM 678 N N . ALA A 1 87 ? -0.268 -13.109 7.994 1.00 95.19 87 ALA A N 1
ATOM 679 C CA . ALA A 1 87 ? -0.806 -13.372 9.322 1.00 95.19 87 ALA A CA 1
ATOM 680 C C . ALA A 1 87 ? -2.338 -13.182 9.327 1.00 95.19 87 ALA A C 1
ATOM 682 O O . ALA A 1 87 ? -2.854 -12.340 8.595 1.00 95.19 87 ALA A O 1
ATOM 683 N N . PRO A 1 88 ? -3.093 -13.913 10.164 1.00 95.62 88 PRO A N 1
ATOM 684 C CA . PRO A 1 88 ? -4.547 -13.736 10.250 1.00 95.62 88 PRO A CA 1
ATOM 685 C C . PRO A 1 88 ? -4.958 -12.366 10.822 1.00 95.62 88 PRO A C 1
ATOM 687 O O . PRO A 1 88 ? -6.073 -11.902 10.588 1.00 95.62 88 PRO A O 1
ATOM 690 N N . GLU A 1 89 ? -4.071 -11.729 11.588 1.00 96.56 89 GLU A N 1
ATOM 691 C CA . GLU A 1 89 ? -4.279 -10.439 12.241 1.00 96.56 89 GLU A CA 1
ATOM 692 C C . GLU A 1 89 ? -2.939 -9.690 12.313 1.00 96.56 89 GLU A C 1
ATOM 694 O O . GLU A 1 89 ? -1.881 -10.306 12.470 1.00 96.56 89 GLU A O 1
ATOM 699 N N . ALA A 1 90 ? -2.983 -8.366 12.182 1.00 96.94 90 ALA A N 1
ATOM 700 C CA . ALA A 1 90 ? -1.853 -7.465 12.382 1.00 96.94 90 ALA A CA 1
ATOM 701 C C . ALA A 1 90 ? -2.190 -6.443 13.475 1.00 96.94 90 ALA A C 1
ATOM 703 O O . ALA A 1 90 ? -3.351 -6.097 13.658 1.00 96.94 90 ALA A O 1
ATOM 704 N N . ILE A 1 91 ? -1.183 -5.933 14.183 1.00 97.25 91 ILE A N 1
ATOM 705 C CA . ILE A 1 91 ? -1.347 -4.802 15.107 1.00 97.25 91 ILE A CA 1
ATOM 706 C C . ILE A 1 91 ? -0.959 -3.524 14.369 1.00 97.25 91 ILE A C 1
ATOM 708 O O . ILE A 1 91 ? 0.110 -3.481 13.756 1.00 97.25 91 ILE A O 1
ATOM 712 N N . VAL A 1 92 ? -1.821 -2.509 14.423 1.00 96.56 92 VAL A N 1
ATOM 713 C CA . VAL A 1 92 ? -1.631 -1.223 13.740 1.00 96.56 92 VAL A CA 1
ATOM 714 C C . VAL A 1 92 ? -1.683 -0.099 14.761 1.00 96.56 92 VAL A C 1
ATOM 716 O O . VAL A 1 92 ? -2.487 -0.135 15.691 1.00 96.56 92 VAL A O 1
ATOM 719 N N . ASN A 1 93 ? -0.814 0.885 14.576 1.00 97.25 93 ASN A N 1
ATOM 720 C CA . ASN A 1 93 ? -0.763 2.087 15.389 1.00 97.25 93 ASN A CA 1
ATOM 721 C C . ASN A 1 93 ? -1.743 3.121 14.825 1.00 97.25 93 ASN A C 1
ATOM 723 O O . ASN A 1 93 ? -1.716 3.414 13.631 1.00 97.25 93 ASN A O 1
ATOM 727 N N . VAL A 1 94 ? -2.616 3.650 15.676 1.00 96.88 94 VAL A N 1
ATOM 728 C CA . VAL A 1 94 ? -3.587 4.693 15.345 1.00 96.88 94 VAL A CA 1
ATOM 729 C C . VAL A 1 94 ? -3.259 5.916 16.183 1.00 96.88 94 VAL A C 1
ATOM 731 O O . VAL A 1 94 ? -3.307 5.849 17.409 1.00 96.88 94 VAL A O 1
ATOM 734 N N . HIS A 1 95 ? -2.907 7.007 15.509 1.00 95.31 95 HIS A N 1
ATOM 735 C CA . HIS A 1 95 ? -2.602 8.287 16.136 1.00 95.31 95 HIS A CA 1
ATOM 736 C C . HIS A 1 95 ? -3.874 9.126 16.221 1.00 95.31 95 HIS A C 1
ATOM 738 O O . HIS A 1 95 ? -4.552 9.346 15.214 1.00 95.31 95 HIS A O 1
ATOM 744 N N . ALA A 1 96 ? -4.209 9.553 17.428 1.00 94.75 96 ALA A N 1
ATOM 745 C CA . ALA A 1 96 ? -5.341 10.414 17.706 1.00 94.75 96 ALA A CA 1
ATOM 746 C C . ALA A 1 96 ? -4.984 11.898 17.485 1.00 94.75 96 ALA A C 1
ATOM 748 O O . ALA A 1 96 ? -3.809 12.265 17.562 1.00 94.75 96 ALA A O 1
ATOM 749 N N . PRO A 1 97 ? -5.977 12.783 17.266 1.00 91.69 97 PRO A N 1
ATOM 750 C CA . PRO A 1 97 ? -5.738 14.226 17.151 1.00 91.69 97 PRO A CA 1
ATOM 751 C C . PRO A 1 97 ? -5.136 14.868 18.409 1.00 91.69 97 PRO A C 1
ATOM 753 O O . PRO A 1 97 ? -4.495 15.908 18.312 1.00 91.69 97 PRO A O 1
ATOM 756 N N . ASP A 1 98 ? -5.332 14.254 19.578 1.00 93.69 98 ASP A N 1
ATOM 757 C CA . ASP A 1 98 ? -4.746 14.684 20.854 1.00 93.69 98 ASP A CA 1
ATOM 758 C C . ASP A 1 98 ? -3.290 14.209 21.046 1.00 93.69 98 ASP A C 1
ATOM 760 O O . ASP A 1 98 ? -2.688 14.456 22.089 1.00 93.69 98 ASP A O 1
ATOM 764 N N . GLY A 1 99 ? -2.714 13.535 20.044 1.00 95.62 99 GLY A N 1
ATOM 765 C CA . GLY A 1 99 ? -1.358 12.989 20.073 1.00 95.62 99 GLY A CA 1
ATOM 766 C C . GLY A 1 99 ? -1.248 11.595 20.696 1.00 95.62 99 GLY A C 1
ATOM 767 O O . GLY A 1 99 ? -0.166 11.006 20.654 1.00 95.62 99 GLY A O 1
ATOM 768 N N . SER A 1 100 ? -2.332 11.031 21.236 1.00 95.81 100 SER A N 1
ATOM 769 C CA . SER A 1 100 ? -2.303 9.688 21.819 1.00 95.81 100 SER A CA 1
ATOM 770 C C . SER A 1 100 ? -2.126 8.589 20.759 1.00 95.81 100 SER A C 1
ATOM 772 O O . SER A 1 100 ? -2.500 8.727 19.589 1.00 95.81 100 SER A O 1
ATOM 774 N N . LEU A 1 101 ? -1.504 7.479 21.171 1.00 97.25 101 LEU A N 1
ATOM 775 C CA . LEU A 1 101 ? -1.188 6.338 20.315 1.00 97.25 101 LEU A CA 1
ATOM 776 C C . LEU A 1 101 ? -1.946 5.093 20.776 1.00 97.25 101 LEU A C 1
ATOM 778 O O . LEU A 1 101 ? -1.719 4.583 21.872 1.00 97.25 101 LEU A O 1
ATOM 782 N N . HIS A 1 102 ? -2.777 4.537 19.899 1.00 97.81 102 HIS A N 1
ATOM 783 C CA . HIS A 1 102 ? -3.533 3.318 20.173 1.00 97.81 102 HIS A CA 1
ATOM 784 C C . HIS A 1 102 ? -3.073 2.157 19.294 1.00 97.81 102 HIS A C 1
ATOM 786 O O . HIS A 1 102 ? -2.980 2.274 18.074 1.00 97.81 102 HIS A O 1
ATOM 792 N N . ARG A 1 103 ? -2.837 0.994 19.907 1.00 97.88 103 ARG A N 1
ATOM 793 C CA . ARG A 1 103 ? -2.482 -0.244 19.199 1.00 97.88 103 ARG A CA 1
ATOM 794 C C . ARG A 1 103 ? -3.739 -1.072 18.973 1.00 97.88 103 ARG A C 1
ATOM 796 O O . ARG A 1 103 ? -4.284 -1.643 19.912 1.00 97.88 103 ARG A O 1
ATOM 803 N N . ILE A 1 104 ? -4.204 -1.139 17.730 1.00 98.12 104 ILE A N 1
ATOM 804 C CA . ILE A 1 104 ? -5.485 -1.761 17.388 1.00 98.12 104 ILE A CA 1
ATOM 805 C C . ILE A 1 104 ? -5.256 -2.990 16.500 1.00 98.12 104 ILE A C 1
ATOM 807 O O . ILE A 1 104 ? -4.537 -2.901 15.499 1.00 98.12 104 ILE A O 1
ATOM 811 N N . PRO A 1 105 ? -5.865 -4.146 16.828 1.00 97.88 105 PRO A N 1
ATOM 812 C CA . PRO A 1 105 ? -5.822 -5.313 15.966 1.00 97.88 105 PRO A CA 1
ATOM 813 C C . PRO A 1 105 ? -6.622 -5.065 14.687 1.00 97.88 105 PRO A C 1
ATOM 815 O O . PRO A 1 105 ? -7.769 -4.614 14.702 1.00 97.88 105 PRO A O 1
ATOM 818 N N . LEU A 1 106 ? -6.019 -5.426 13.568 1.00 97.62 106 LEU A N 1
ATOM 819 C CA . LEU A 1 106 ? -6.558 -5.269 12.235 1.00 97.62 106 LEU A CA 1
ATOM 820 C C . LEU A 1 106 ? -6.583 -6.632 11.539 1.00 97.62 106 LEU A C 1
ATOM 822 O O . LEU A 1 106 ? -5.602 -7.378 11.528 1.00 97.62 106 LEU A O 1
ATOM 826 N N . ARG A 1 107 ? -7.731 -6.948 10.938 1.00 97.75 107 ARG A N 1
ATOM 827 C CA . ARG A 1 107 ? -7.936 -8.142 10.114 1.00 97.75 107 ARG A CA 1
ATOM 828 C C . ARG A 1 107 ? -8.333 -7.731 8.697 1.00 97.75 107 ARG A C 1
ATOM 830 O O . ARG A 1 107 ? -9.066 -6.748 8.561 1.00 97.75 107 ARG A O 1
ATOM 837 N N . PRO A 1 108 ? -7.922 -8.480 7.664 1.00 96.69 108 PRO A N 1
ATOM 838 C CA . PRO A 1 108 ? -8.396 -8.260 6.305 1.00 96.69 108 PRO A CA 1
ATOM 839 C C . PRO A 1 108 ? -9.906 -8.504 6.158 1.00 96.69 108 PRO A C 1
ATOM 841 O O . PRO A 1 108 ? -10.526 -9.221 6.949 1.00 96.69 108 PRO A O 1
ATOM 844 N N . GLY A 1 109 ? -10.489 -7.929 5.105 1.00 96.06 109 GLY A N 1
ATOM 845 C CA . GLY A 1 109 ? -11.886 -8.139 4.714 1.00 96.06 109 GLY A CA 1
ATOM 846 C C . GLY A 1 109 ? -12.910 -7.256 5.439 1.00 96.06 109 GLY A C 1
ATOM 847 O O . GLY A 1 109 ? -12.603 -6.533 6.389 1.00 96.06 109 GLY A O 1
ATOM 848 N N . LEU A 1 110 ? -14.168 -7.323 4.986 1.00 95.88 110 LEU A N 1
ATOM 849 C CA . LEU A 1 110 ? -15.251 -6.436 5.436 1.00 95.88 110 LEU A CA 1
ATOM 850 C C . LEU A 1 110 ? -15.565 -6.577 6.934 1.00 95.88 110 LEU A C 1
ATOM 852 O O . LEU A 1 110 ? -15.748 -5.579 7.633 1.00 95.88 110 LEU A O 1
ATOM 856 N N . ALA A 1 111 ? -15.594 -7.810 7.449 1.00 97.19 111 ALA A N 1
ATOM 857 C CA . ALA A 1 111 ? -15.795 -8.064 8.875 1.00 97.19 111 ALA A CA 1
ATOM 858 C C . ALA A 1 111 ? -14.647 -7.482 9.722 1.00 97.19 111 ALA A C 1
ATOM 860 O O . ALA A 1 111 ? -14.894 -6.864 10.761 1.00 97.19 111 ALA A O 1
ATOM 861 N N . GLY A 1 112 ? -13.403 -7.621 9.244 1.00 96.75 112 GLY A N 1
ATOM 862 C CA . GLY A 1 112 ? -12.217 -7.016 9.846 1.00 96.75 112 GLY A CA 1
ATOM 863 C C . GLY A 1 112 ? -12.295 -5.491 9.874 1.00 96.75 112 GLY A C 1
ATOM 864 O O . GLY A 1 112 ? -12.080 -4.897 10.929 1.00 96.75 112 GLY A O 1
ATOM 865 N N . ARG A 1 113 ? -12.731 -4.868 8.770 1.00 96.69 113 ARG A N 1
ATOM 866 C CA . ARG A 1 113 ? -12.975 -3.419 8.671 1.00 96.69 113 ARG A CA 1
ATOM 867 C C . ARG A 1 113 ? -13.983 -2.928 9.703 1.00 96.69 113 ARG A C 1
ATOM 869 O O . ARG A 1 113 ? -13.704 -1.979 10.429 1.00 96.69 113 ARG A O 1
ATOM 876 N N . ARG A 1 114 ? -15.145 -3.582 9.802 1.00 96.81 114 ARG A N 1
ATOM 877 C CA . ARG A 1 114 ? -16.197 -3.211 10.767 1.00 96.81 114 ARG A CA 1
ATOM 878 C C . ARG A 1 114 ? -15.691 -3.293 12.210 1.00 96.81 114 ARG A C 1
ATOM 880 O O . ARG A 1 114 ? -15.970 -2.396 13.003 1.00 96.81 114 ARG A O 1
ATOM 887 N N . ARG A 1 115 ? -14.933 -4.346 12.543 1.00 97.44 115 ARG A N 1
ATOM 888 C CA . ARG A 1 115 ? -14.325 -4.511 13.872 1.00 97.44 115 ARG A CA 1
ATOM 889 C C . ARG A 1 115 ? -13.281 -3.431 14.146 1.00 97.44 115 ARG A C 1
ATOM 891 O O . ARG A 1 115 ? -13.355 -2.796 15.189 1.00 97.44 115 ARG A O 1
ATOM 898 N N . PHE A 1 116 ? -12.378 -3.194 13.198 1.00 97.50 116 PHE A N 1
ATOM 899 C CA . PHE A 1 116 ? -11.338 -2.176 13.303 1.00 97.50 116 PHE A CA 1
ATOM 900 C C . PHE A 1 116 ? -11.935 -0.784 13.542 1.00 97.50 116 PHE A C 1
ATOM 902 O O . PHE A 1 116 ? -11.601 -0.145 14.531 1.00 97.50 116 PHE A O 1
ATOM 909 N N . LEU A 1 117 ? -12.900 -0.349 12.723 1.00 96.56 117 LEU A N 1
ATOM 910 C CA . LEU A 1 117 ? -13.547 0.961 12.880 1.00 96.56 117 LEU A CA 1
ATOM 911 C C . LEU A 1 117 ? -14.293 1.105 14.213 1.00 96.56 117 LEU A C 1
ATOM 913 O O . LEU A 1 117 ? -14.340 2.195 14.778 1.00 96.56 117 LEU A O 1
ATOM 917 N N . ARG A 1 118 ? -14.888 0.023 14.727 1.00 97.00 118 ARG A N 1
ATOM 918 C CA . ARG A 1 118 ? -15.505 0.025 16.060 1.00 97.00 118 ARG A CA 1
ATOM 919 C C . ARG A 1 118 ? -14.453 0.211 17.151 1.00 97.00 118 ARG A C 1
ATOM 921 O O . ARG A 1 118 ? -14.656 1.030 18.038 1.00 97.00 118 ARG A O 1
ATOM 928 N N . SER A 1 119 ? -13.342 -0.518 17.064 1.00 97.56 119 SER A N 1
ATOM 929 C CA . SER A 1 119 ? -12.227 -0.396 18.005 1.00 97.56 119 SER A CA 1
ATOM 930 C C . SER A 1 119 ? -11.588 0.991 17.965 1.00 97.56 119 SER A C 1
ATOM 932 O O . SER A 1 119 ? -11.296 1.531 19.022 1.00 97.56 119 SER A O 1
ATOM 934 N N . VAL A 1 120 ? -11.436 1.597 16.782 1.00 97.12 120 VAL A N 1
ATOM 935 C CA . VAL A 1 120 ? -10.939 2.977 16.640 1.00 97.12 120 VAL A CA 1
ATOM 936 C C . VAL A 1 120 ? -11.889 3.963 17.314 1.00 97.12 120 VAL A C 1
ATOM 938 O O . VAL A 1 120 ? -11.446 4.763 18.126 1.00 97.12 120 VAL A O 1
ATOM 941 N N . ARG A 1 121 ? -13.201 3.877 17.047 1.00 97.06 121 ARG A N 1
ATOM 942 C CA . ARG A 1 121 ? -14.190 4.745 17.712 1.00 97.06 121 ARG A CA 1
ATOM 943 C C . ARG A 1 121 ? -14.137 4.622 19.229 1.00 97.06 121 ARG A C 1
ATOM 945 O O . ARG A 1 121 ? -14.164 5.633 19.915 1.00 97.06 121 ARG A O 1
ATOM 952 N N . GLN A 1 122 ? -14.050 3.394 19.736 1.00 97.19 122 GLN A N 1
ATOM 953 C CA . GLN A 1 122 ? -13.955 3.142 21.169 1.00 97.19 122 GLN A CA 1
ATOM 954 C C . GLN A 1 122 ? -12.661 3.714 21.762 1.00 97.19 122 GLN A C 1
ATOM 956 O O . GLN A 1 122 ? -12.718 4.353 22.805 1.00 97.19 122 GLN A O 1
ATOM 961 N N . ALA A 1 123 ? -11.519 3.502 21.100 1.00 96.81 123 ALA A N 1
ATOM 962 C CA . ALA A 1 123 ? -10.218 3.989 21.555 1.00 96.81 123 ALA A CA 1
ATOM 963 C C . ALA A 1 123 ? -10.154 5.522 21.600 1.00 96.81 123 ALA A C 1
ATOM 965 O O . ALA A 1 123 ? -9.622 6.078 22.551 1.00 96.81 123 ALA A O 1
ATOM 966 N N . LEU A 1 124 ? -10.762 6.184 20.613 1.00 96.31 124 LEU A N 1
ATOM 967 C CA . LEU A 1 124 ? -10.802 7.642 20.481 1.00 96.31 124 LEU A CA 1
ATOM 968 C C . LEU A 1 124 ? -12.019 8.294 21.169 1.00 96.31 124 LEU A C 1
ATOM 970 O O . LEU A 1 124 ? -12.280 9.473 20.951 1.00 96.31 124 LEU A O 1
ATOM 974 N N . ALA A 1 125 ? -12.807 7.524 21.931 1.00 96.31 125 ALA A N 1
ATOM 975 C CA . ALA A 1 125 ? -14.048 7.968 22.578 1.00 96.31 125 ALA A CA 1
ATOM 976 C C . ALA A 1 125 ? -15.027 8.723 21.644 1.00 96.31 125 ALA A C 1
ATOM 978 O O . ALA A 1 125 ? -15.735 9.641 22.060 1.00 96.31 125 ALA A O 1
ATOM 979 N N . LEU A 1 126 ? -15.088 8.332 20.367 1.00 95.81 126 LEU A N 1
ATOM 980 C CA . LEU A 1 126 ? -15.912 9.002 19.362 1.00 95.81 126 LEU A CA 1
ATOM 981 C C . LEU A 1 126 ? -17.379 8.539 19.436 1.00 95.81 126 LEU A C 1
ATOM 983 O O . LEU A 1 126 ? -17.636 7.332 19.540 1.00 95.81 126 LEU A O 1
ATOM 987 N N . PRO A 1 127 ? -18.359 9.454 19.294 1.00 94.56 127 PRO A N 1
ATOM 988 C CA . PRO A 1 127 ? -19.769 9.091 19.190 1.00 94.56 127 PRO A CA 1
ATOM 989 C C . PRO A 1 127 ? -20.051 8.132 18.027 1.00 94.56 127 PRO A C 1
ATOM 991 O O . PRO A 1 127 ? -19.390 8.161 16.988 1.00 94.56 127 PRO A O 1
ATOM 994 N N . ALA A 1 128 ? -21.103 7.318 18.153 1.00 91.38 128 ALA A N 1
ATOM 995 C CA . ALA A 1 128 ? -21.479 6.346 17.121 1.00 91.38 128 ALA A CA 1
ATOM 996 C C . ALA A 1 128 ? -21.786 6.989 15.753 1.00 91.38 128 ALA A C 1
ATOM 998 O O . ALA A 1 128 ? -21.533 6.373 14.718 1.00 91.38 128 ALA A O 1
ATOM 999 N N . HIS A 1 129 ? -22.293 8.224 15.757 1.00 93.38 129 HIS A N 1
ATOM 1000 C CA . HIS A 1 129 ? -22.634 8.998 14.562 1.00 93.38 129 HIS A CA 1
ATOM 1001 C C . HIS A 1 129 ? -21.460 9.816 13.998 1.00 93.38 129 HIS A C 1
ATOM 1003 O O . HIS A 1 129 ? -21.616 10.460 12.965 1.00 93.38 129 HIS A O 1
ATOM 1009 N N . ALA A 1 130 ? -20.288 9.807 14.645 1.00 94.69 130 ALA A N 1
ATOM 1010 C CA . ALA A 1 130 ? -19.124 10.518 14.135 1.00 94.69 130 ALA A CA 1
ATOM 1011 C C . ALA A 1 130 ? -18.640 9.896 12.815 1.00 94.69 130 ALA A C 1
ATOM 1013 O O . ALA A 1 130 ? -18.466 8.670 12.695 1.00 94.69 130 ALA A O 1
ATOM 1014 N N . GLN A 1 131 ? -18.400 10.758 11.827 1.00 93.69 131 GLN A N 1
ATOM 1015 C CA . GLN A 1 131 ? -17.755 10.380 10.577 1.00 93.69 131 GLN A CA 1
ATOM 1016 C C . GLN A 1 131 ? -16.260 10.162 10.836 1.00 93.69 131 GLN A C 1
ATOM 1018 O O . GLN A 1 131 ? -15.601 11.005 11.438 1.00 93.69 131 GLN A O 1
ATOM 1023 N N . LEU A 1 132 ? -15.733 9.011 10.412 1.00 93.00 132 LEU A N 1
ATOM 1024 C CA . LEU A 1 132 ? -14.301 8.719 10.468 1.00 93.00 132 LEU A CA 1
ATOM 1025 C C . LEU A 1 132 ? -13.733 8.745 9.056 1.00 93.00 132 LEU A C 1
ATOM 1027 O O . LEU A 1 132 ? -14.066 7.882 8.241 1.00 93.00 132 LEU A O 1
ATOM 1031 N N . GLU A 1 133 ? -12.823 9.679 8.814 1.00 91.88 133 GLU A N 1
ATOM 1032 C CA . GLU A 1 133 ? -11.909 9.643 7.679 1.00 91.88 133 GLU A CA 1
ATOM 1033 C C . GLU A 1 133 ? -10.538 9.184 8.180 1.00 91.88 133 GLU A C 1
ATOM 1035 O O . GLU A 1 133 ? -10.039 9.667 9.194 1.00 91.88 133 GLU A O 1
ATOM 1040 N N . MET A 1 134 ? -9.943 8.200 7.505 1.00 91.06 134 MET A N 1
ATOM 1041 C CA . MET A 1 134 ? -8.652 7.636 7.892 1.00 91.06 134 MET A CA 1
ATOM 1042 C C . MET A 1 134 ? -7.777 7.465 6.656 1.00 91.06 134 MET A C 1
ATOM 1044 O O . MET A 1 134 ? -8.237 6.981 5.620 1.00 91.06 134 MET A O 1
ATOM 1048 N N . SER A 1 135 ? -6.501 7.806 6.798 1.00 93.56 135 SER A N 1
ATOM 1049 C CA . SER A 1 135 ? -5.440 7.416 5.874 1.00 93.56 135 SER A CA 1
ATOM 1050 C C . SER A 1 135 ? -4.517 6.415 6.554 1.00 93.56 135 SER A C 1
ATOM 1052 O O . SER A 1 135 ? -4.179 6.571 7.726 1.00 93.56 135 SER A O 1
ATOM 1054 N N . PHE A 1 136 ? -4.096 5.401 5.815 1.00 95.19 136 PHE A N 1
ATOM 1055 C CA . PHE A 1 136 ? -3.165 4.385 6.273 1.00 95.19 136 PHE A CA 1
ATOM 1056 C C . PHE A 1 136 ? -1.793 4.674 5.692 1.00 95.19 136 PHE A C 1
ATOM 1058 O O . PHE A 1 136 ? -1.650 4.767 4.475 1.00 95.19 136 PHE A O 1
ATOM 1065 N N . GLU A 1 137 ? -0.788 4.756 6.552 1.00 93.94 137 GLU A N 1
ATOM 1066 C CA . GLU A 1 137 ? 0.607 4.723 6.141 1.00 93.94 137 GLU A CA 1
ATOM 1067 C C . GLU A 1 137 ? 1.124 3.289 6.252 1.00 93.94 137 GLU A C 1
ATOM 1069 O O . GLU A 1 137 ? 1.072 2.659 7.311 1.00 93.94 137 GLU A O 1
ATOM 1074 N N . VAL A 1 138 ? 1.564 2.738 5.127 1.00 91.69 138 VAL A N 1
ATOM 1075 C CA . VAL A 1 138 ? 1.855 1.316 5.001 1.00 91.69 138 VAL A CA 1
ATOM 1076 C C . VAL A 1 138 ? 3.259 1.126 4.453 1.00 91.69 138 VAL A C 1
ATOM 1078 O O . VAL A 1 138 ? 3.567 1.553 3.344 1.00 91.69 138 VAL A O 1
ATOM 1081 N N . ALA A 1 139 ? 4.101 0.428 5.212 1.00 90.94 139 ALA A N 1
ATOM 1082 C CA . ALA A 1 139 ? 5.413 0.001 4.746 1.00 90.94 139 ALA A CA 1
ATOM 1083 C C . ALA A 1 139 ? 5.269 -1.192 3.796 1.00 90.94 139 ALA A C 1
ATOM 1085 O O . ALA A 1 139 ? 4.926 -2.294 4.223 1.00 90.94 139 ALA A O 1
ATOM 1086 N N . VAL A 1 140 ? 5.540 -1.000 2.513 1.00 87.06 140 VAL A N 1
ATOM 1087 C CA . VAL A 1 140 ? 5.640 -2.103 1.556 1.00 87.06 140 VAL A CA 1
ATOM 1088 C C . VAL A 1 140 ? 6.971 -2.823 1.783 1.00 87.06 140 VAL A C 1
ATOM 1090 O O . VAL A 1 140 ? 8.006 -2.147 1.852 1.00 87.06 140 VAL A O 1
ATOM 1093 N N . PRO A 1 141 ? 6.975 -4.168 1.907 1.00 80.44 141 PRO A N 1
ATOM 1094 C CA . PRO A 1 141 ? 8.203 -4.944 1.980 1.00 80.44 141 PRO A CA 1
ATOM 1095 C C . PRO A 1 141 ? 9.180 -4.523 0.887 1.00 80.44 141 PRO A C 1
ATOM 1097 O O . PRO A 1 141 ? 8.807 -4.380 -0.279 1.00 80.44 141 PRO A O 1
ATOM 1100 N N . ALA A 1 142 ? 10.438 -4.321 1.267 1.00 72.25 142 ALA A N 1
ATOM 1101 C CA . ALA A 1 142 ? 11.463 -4.063 0.280 1.00 72.25 142 ALA A CA 1
ATOM 1102 C C . ALA A 1 142 ? 11.630 -5.307 -0.604 1.00 72.25 142 ALA A C 1
ATOM 1104 O O . ALA A 1 142 ? 11.798 -6.426 -0.118 1.00 72.25 142 ALA A O 1
ATOM 1105 N N . VAL A 1 143 ? 11.549 -5.088 -1.908 1.00 71.19 143 VAL A N 1
ATOM 1106 C CA . VAL A 1 143 ? 11.912 -6.069 -2.929 1.00 71.19 143 VAL A CA 1
ATOM 1107 C C . VAL A 1 143 ? 13.427 -6.169 -3.034 1.00 71.19 143 VAL A C 1
ATOM 1109 O O . VAL A 1 143 ? 14.137 -5.220 -2.698 1.00 71.19 143 VAL A O 1
ATOM 1112 N N . GLU A 1 144 ? 13.914 -7.318 -3.503 1.00 65.81 144 GLU A N 1
ATOM 1113 C CA . GLU A 1 144 ? 15.340 -7.562 -3.735 1.00 65.81 144 GLU A CA 1
ATOM 1114 C C . GLU A 1 144 ? 15.974 -6.390 -4.509 1.00 65.81 144 GLU A C 1
ATOM 1116 O O . GLU A 1 144 ? 15.438 -5.936 -5.520 1.00 65.81 144 GLU A O 1
ATOM 1121 N N . GLY A 1 145 ? 17.080 -5.855 -3.983 1.00 64.69 145 GLY A N 1
ATOM 1122 C CA . GLY A 1 145 ? 17.763 -4.677 -4.532 1.00 64.69 145 GLY A CA 1
ATOM 1123 C C . GLY A 1 145 ? 17.318 -3.324 -3.960 1.00 64.69 145 GLY A C 1
ATOM 1124 O O . GLY A 1 145 ? 17.982 -2.322 -4.205 1.00 64.69 145 GLY A O 1
ATOM 1125 N N . CYS A 1 146 ? 16.257 -3.257 -3.149 1.00 63.59 146 CYS A N 1
ATOM 1126 C CA . CYS A 1 146 ? 15.915 -2.054 -2.384 1.00 63.59 146 CYS A CA 1
ATOM 1127 C C . CYS A 1 146 ? 16.241 -2.226 -0.903 1.00 63.59 146 CYS A C 1
ATOM 1129 O O . CYS A 1 146 ? 15.795 -3.161 -0.250 1.00 63.59 146 CYS A O 1
ATOM 1131 N N . THR A 1 147 ? 17.008 -1.289 -0.354 1.00 62.69 147 THR A N 1
ATOM 1132 C CA . THR A 1 147 ? 17.442 -1.326 1.050 1.00 62.69 147 THR A CA 1
ATOM 1133 C C . THR A 1 147 ? 16.405 -0.753 2.012 1.00 62.69 147 THR A C 1
ATOM 1135 O O . THR A 1 147 ? 16.478 -1.018 3.211 1.00 62.69 147 THR A O 1
ATOM 1138 N N . ARG A 1 148 ? 15.426 0.019 1.516 1.00 69.81 148 ARG A N 1
ATOM 1139 C CA . ARG A 1 148 ? 14.428 0.701 2.350 1.00 69.81 148 ARG A CA 1
ATOM 1140 C C . ARG A 1 148 ? 13.001 0.291 1.978 1.00 69.81 148 ARG A C 1
ATOM 1142 O O . ARG A 1 148 ? 12.671 0.286 0.790 1.00 69.81 148 ARG A O 1
ATOM 1149 N N . PRO A 1 149 ? 12.146 -0.022 2.970 1.00 78.62 149 PRO A N 1
ATOM 1150 C CA . PRO A 1 149 ? 10.720 -0.189 2.730 1.00 78.62 149 PRO A CA 1
ATOM 1151 C C . PRO A 1 149 ? 10.127 1.131 2.232 1.00 78.62 149 PRO A C 1
ATOM 1153 O O . PRO A 1 149 ? 10.464 2.206 2.732 1.00 78.62 149 PRO A O 1
ATOM 1156 N N . THR A 1 150 ? 9.253 1.048 1.234 1.00 81.50 150 THR A N 1
ATOM 1157 C CA . THR A 1 150 ? 8.529 2.213 0.718 1.00 81.50 150 THR A CA 1
ATOM 1158 C C . THR A 1 150 ? 7.295 2.436 1.578 1.00 81.50 150 THR A C 1
ATOM 1160 O O . THR A 1 150 ? 6.492 1.519 1.740 1.00 81.50 150 THR A O 1
ATOM 1163 N N . LEU A 1 151 ? 7.144 3.636 2.133 1.00 86.56 151 LEU A N 1
ATOM 1164 C CA . LEU A 1 151 ? 5.937 4.034 2.854 1.00 86.56 151 LEU A CA 1
ATOM 1165 C C . LEU A 1 151 ? 4.928 4.579 1.846 1.00 86.56 151 LEU A C 1
ATOM 1167 O O . LEU A 1 151 ? 5.254 5.460 1.054 1.00 86.56 151 LEU A O 1
ATOM 1171 N N . ILE A 1 152 ? 3.721 4.024 1.853 1.00 87.12 152 ILE A N 1
ATOM 1172 C CA . ILE A 1 152 ? 2.634 4.434 0.964 1.00 87.12 152 ILE A CA 1
ATOM 1173 C C . ILE A 1 152 ? 1.466 4.900 1.815 1.00 87.12 152 ILE A C 1
ATOM 1175 O O . ILE A 1 152 ? 1.040 4.194 2.729 1.00 87.12 152 ILE A O 1
ATOM 1179 N N . ASN A 1 153 ? 0.937 6.076 1.484 1.00 88.94 153 ASN A N 1
ATOM 1180 C CA . ASN A 1 153 ? -0.318 6.556 2.033 1.00 88.94 153 ASN A CA 1
ATOM 1181 C C . ASN A 1 153 ? -1.476 6.043 1.166 1.00 88.94 153 ASN A C 1
ATOM 1183 O O . ASN A 1 153 ? -1.501 6.269 -0.044 1.00 88.94 153 ASN A O 1
ATOM 1187 N N . THR A 1 154 ? -2.428 5.337 1.769 1.00 88.06 154 THR A N 1
ATOM 1188 C CA . THR A 1 154 ? -3.627 4.848 1.084 1.00 88.06 154 THR A CA 1
ATOM 1189 C C . THR A 1 154 ? -4.872 5.054 1.934 1.00 88.06 154 THR A C 1
ATOM 1191 O O . THR A 1 154 ? -4.827 4.996 3.159 1.00 88.06 154 THR A O 1
ATOM 1194 N N . ARG A 1 155 ? -6.016 5.263 1.280 1.00 91.19 155 ARG A N 1
ATOM 1195 C CA . ARG A 1 155 ? -7.343 5.260 1.921 1.00 91.19 155 ARG A CA 1
ATOM 1196 C C . ARG A 1 155 ? -8.044 3.901 1.788 1.00 91.19 155 ARG A C 1
ATOM 1198 O O . ARG A 1 155 ? -9.110 3.694 2.364 1.00 91.19 155 ARG 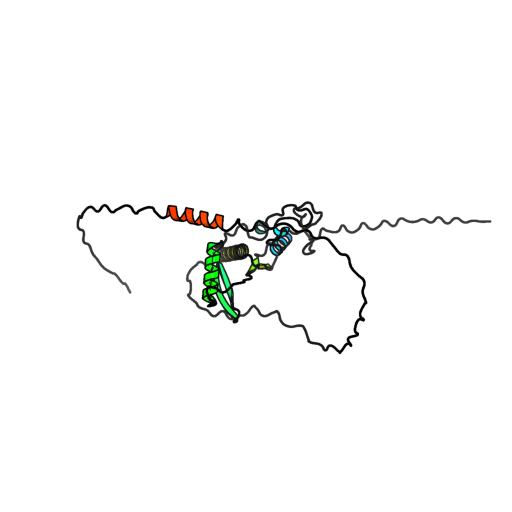A O 1
ATOM 1205 N N . ASP A 1 156 ? -7.449 2.964 1.047 1.00 92.56 156 ASP A N 1
ATOM 1206 C CA . ASP A 1 156 ? -8.001 1.629 0.841 1.00 92.56 156 ASP A CA 1
ATOM 1207 C C . ASP A 1 156 ? -7.669 0.711 2.027 1.00 92.56 156 ASP A C 1
ATOM 1209 O O . ASP A 1 156 ? -6.539 0.248 2.211 1.00 92.56 156 ASP A O 1
ATOM 1213 N N . PHE A 1 157 ? -8.697 0.408 2.822 1.00 94.25 157 PHE A N 1
ATOM 1214 C CA . PHE A 1 157 ? -8.597 -0.518 3.946 1.00 94.25 157 PHE A CA 1
ATOM 1215 C C . PHE A 1 157 ? -8.177 -1.932 3.516 1.00 94.25 157 PHE A C 1
ATOM 1217 O O . PHE A 1 157 ? -7.418 -2.594 4.227 1.00 94.25 157 PHE A O 1
ATOM 1224 N N . SER A 1 158 ? -8.681 -2.431 2.386 1.00 93.19 158 SER A N 1
ATOM 1225 C CA . SER A 1 158 ? -8.402 -3.791 1.913 1.00 93.19 158 SER A CA 1
ATOM 1226 C C . SER A 1 158 ? -6.923 -3.944 1.589 1.00 93.19 158 SER A C 1
ATOM 1228 O O . SER A 1 158 ? -6.291 -4.910 2.015 1.00 93.19 158 SER A O 1
ATOM 1230 N N . LEU A 1 159 ? -6.348 -2.941 0.926 1.00 92.19 159 LEU A N 1
ATOM 1231 C CA . LEU A 1 159 ? -4.918 -2.900 0.674 1.00 92.19 159 LEU A CA 1
ATOM 1232 C C . LEU A 1 159 ? -4.106 -2.789 1.965 1.00 92.19 159 LEU A C 1
ATOM 1234 O O . LEU A 1 159 ? -3.196 -3.591 2.193 1.00 92.19 159 LEU A O 1
ATOM 1238 N N . ALA A 1 160 ? -4.421 -1.793 2.798 1.00 94.81 160 ALA A N 1
ATOM 1239 C CA . ALA A 1 160 ? -3.669 -1.528 4.018 1.00 94.81 160 ALA A CA 1
ATOM 1240 C C . ALA A 1 160 ? -3.654 -2.759 4.930 1.00 94.81 160 ALA A C 1
ATOM 1242 O O . ALA A 1 160 ? -2.604 -3.164 5.432 1.00 94.81 160 ALA A O 1
ATOM 1243 N N . SER A 1 161 ? -4.809 -3.413 5.072 1.00 95.69 161 SER A N 1
ATOM 1244 C CA . SER A 1 161 ? -4.941 -4.634 5.861 1.00 95.69 161 SER A CA 1
ATOM 1245 C C . SER A 1 161 ? -4.161 -5.813 5.286 1.00 95.69 161 SER A C 1
ATOM 1247 O O . SER A 1 161 ? -3.537 -6.568 6.038 1.00 95.69 161 SER A O 1
ATOM 1249 N N . HIS A 1 162 ? -4.140 -5.962 3.962 1.00 93.44 162 HIS A N 1
ATOM 1250 C CA . HIS A 1 162 ? -3.377 -7.013 3.305 1.00 93.44 162 HIS A CA 1
ATOM 1251 C C . HIS A 1 162 ? -1.866 -6.835 3.500 1.00 93.44 162 HIS A C 1
ATOM 1253 O O . HIS A 1 162 ? -1.193 -7.750 3.969 1.00 93.44 162 HIS A O 1
ATOM 1259 N N . ILE A 1 163 ? -1.321 -5.646 3.233 1.00 93.50 163 ILE A N 1
ATOM 1260 C CA . ILE A 1 163 ? 0.120 -5.411 3.408 1.00 93.50 163 ILE A CA 1
ATOM 1261 C C . ILE A 1 163 ? 0.511 -5.510 4.891 1.00 93.50 163 ILE A C 1
ATOM 1263 O O . ILE A 1 163 ? 1.527 -6.124 5.222 1.00 93.50 163 ILE A O 1
ATOM 1267 N N . ALA A 1 164 ? -0.307 -4.980 5.807 1.00 95.12 164 ALA A N 1
ATOM 1268 C CA . ALA A 1 164 ? -0.053 -5.088 7.244 1.00 95.12 164 ALA A CA 1
ATOM 1269 C C . ALA A 1 164 ? 0.020 -6.552 7.711 1.00 95.12 164 ALA A C 1
ATOM 1271 O O . ALA A 1 164 ? 0.906 -6.913 8.492 1.00 95.12 164 ALA A O 1
ATOM 1272 N N . THR A 1 165 ? -0.873 -7.410 7.208 1.00 95.44 165 THR A N 1
ATOM 1273 C CA . THR A 1 165 ? -0.861 -8.846 7.521 1.00 95.44 165 THR A CA 1
ATOM 1274 C C . THR A 1 165 ? 0.289 -9.600 6.864 1.00 95.44 165 THR A C 1
ATOM 1276 O O . THR A 1 165 ? 0.867 -10.479 7.507 1.00 95.44 165 THR A O 1
ATOM 1279 N N . VAL A 1 166 ? 0.698 -9.236 5.645 1.00 93.38 166 VAL A N 1
ATOM 1280 C CA . VAL A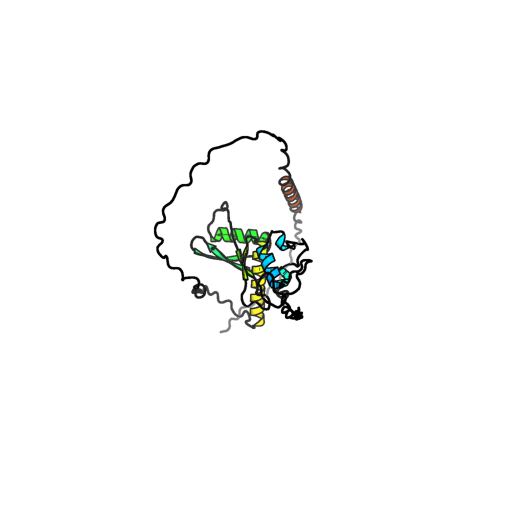 1 166 ? 1.930 -9.758 5.027 1.00 93.38 166 VAL A CA 1
ATOM 1281 C C . VAL A 1 166 ? 3.143 -9.396 5.881 1.00 93.38 166 VAL A C 1
ATOM 1283 O O . VAL A 1 166 ? 3.899 -10.285 6.262 1.00 93.38 166 VAL A O 1
ATOM 1286 N N . ASN A 1 167 ? 3.291 -8.131 6.279 1.00 92.94 167 ASN A N 1
ATOM 1287 C CA . ASN A 1 167 ? 4.387 -7.678 7.141 1.00 92.94 167 ASN A CA 1
ATOM 1288 C C . ASN A 1 167 ? 4.414 -8.398 8.491 1.00 92.94 167 ASN A C 1
ATOM 1290 O O . ASN A 1 167 ? 5.482 -8.764 8.984 1.00 92.94 167 ASN A O 1
ATOM 1294 N N . ALA A 1 168 ? 3.247 -8.616 9.099 1.00 94.31 168 ALA A N 1
ATOM 1295 C CA . ALA A 1 168 ? 3.139 -9.407 10.319 1.00 94.31 168 ALA A CA 1
ATOM 1296 C C . ALA A 1 168 ? 3.597 -10.859 10.093 1.00 94.31 168 ALA A C 1
ATOM 1298 O O . ALA A 1 168 ? 4.327 -11.399 10.923 1.00 94.31 168 ALA A O 1
ATOM 1299 N N . GLY A 1 169 ? 3.248 -11.456 8.948 1.00 93.19 169 GLY A N 1
ATOM 1300 C CA . GLY A 1 169 ? 3.742 -12.767 8.524 1.00 93.19 169 GLY A CA 1
ATOM 1301 C C . GLY A 1 169 ? 5.261 -12.802 8.337 1.00 93.19 169 GLY A C 1
ATOM 1302 O O . GLY A 1 169 ? 5.910 -13.718 8.833 1.00 93.19 169 GLY A O 1
ATOM 1303 N N . VAL A 1 170 ? 5.848 -11.777 7.701 1.00 90.56 170 VAL A N 1
ATOM 1304 C CA . VAL A 1 170 ? 7.306 -11.669 7.490 1.00 90.56 170 VAL A CA 1
ATOM 1305 C C . VAL A 1 170 ? 8.024 -11.625 8.835 1.00 90.56 170 VAL A C 1
ATOM 1307 O O . VAL A 1 170 ? 8.992 -12.355 9.046 1.00 90.56 170 VAL A O 1
ATOM 1310 N N . ARG A 1 171 ? 7.536 -10.793 9.767 1.00 91.12 171 ARG A N 1
ATOM 1311 C CA . ARG A 1 171 ? 8.099 -10.712 11.120 1.00 91.12 171 ARG A CA 1
ATOM 1312 C C . ARG A 1 171 ? 8.019 -12.064 11.813 1.00 91.12 171 ARG A C 1
ATOM 1314 O O . ARG A 1 171 ? 9.032 -12.529 12.314 1.00 91.12 171 ARG A O 1
ATOM 1321 N N . ARG A 1 172 ? 6.859 -12.720 11.782 1.00 91.12 172 ARG A N 1
ATOM 1322 C CA . ARG A 1 172 ? 6.683 -14.040 12.390 1.00 91.12 172 ARG A CA 1
ATOM 1323 C C . ARG A 1 172 ? 7.656 -15.077 11.820 1.00 91.12 172 ARG A C 1
ATOM 1325 O O . ARG A 1 172 ? 8.342 -15.733 12.592 1.00 91.12 172 ARG A O 1
ATOM 1332 N N . ALA A 1 173 ? 7.772 -15.167 10.496 1.00 89.69 173 ALA A N 1
ATOM 1333 C CA . ALA A 1 173 ? 8.686 -16.102 9.843 1.00 89.69 173 ALA A CA 1
ATOM 1334 C C . ALA A 1 173 ? 10.156 -15.829 10.207 1.00 89.69 173 ALA A C 1
ATOM 1336 O O . ALA A 1 173 ? 10.917 -16.761 10.446 1.00 89.69 173 ALA A O 1
ATOM 1337 N N . LYS A 1 174 ? 10.557 -14.552 10.302 1.00 89.19 174 LYS A N 1
ATOM 1338 C CA . LYS A 1 174 ? 11.910 -14.168 10.734 1.00 89.19 174 LYS A CA 1
ATOM 1339 C C . LYS A 1 174 ? 12.182 -14.558 12.190 1.00 89.19 174 LYS A C 1
ATOM 1341 O O . LYS A 1 174 ? 13.274 -15.020 12.499 1.00 89.19 174 LYS A O 1
ATOM 1346 N N . TRP A 1 175 ? 11.202 -14.373 13.073 1.00 88.56 175 TRP A N 1
ATOM 1347 C CA . TRP A 1 175 ? 11.298 -14.789 14.474 1.00 88.56 175 TRP A CA 1
ATOM 1348 C C . TRP A 1 175 ? 11.439 -16.311 14.606 1.00 88.56 175 TRP A C 1
ATOM 1350 O O . TRP A 1 175 ? 12.324 -16.774 15.320 1.00 88.56 175 TRP A O 1
ATOM 1360 N N . GLU A 1 176 ? 10.634 -17.075 13.863 1.00 88.81 176 GLU A N 1
ATOM 1361 C CA . GLU A 1 176 ? 10.696 -18.542 13.832 1.00 88.81 176 GLU A CA 1
ATOM 1362 C C . GLU A 1 176 ? 12.040 -19.050 13.269 1.00 88.81 176 GLU A C 1
ATOM 1364 O O . GLU A 1 176 ? 12.647 -19.950 13.845 1.00 88.81 176 GLU A O 1
ATOM 1369 N N . ALA A 1 177 ? 12.555 -18.439 12.194 1.00 87.75 177 ALA A N 1
ATOM 1370 C CA . ALA A 1 177 ? 13.839 -18.811 11.590 1.00 87.75 177 ALA A CA 1
ATOM 1371 C C . ALA A 1 177 ? 15.049 -18.539 12.502 1.00 87.75 177 ALA A C 1
ATOM 1373 O O . ALA A 1 177 ? 16.039 -19.264 12.446 1.00 87.75 177 ALA A O 1
ATOM 1374 N N . ASN A 1 178 ? 14.966 -17.517 13.356 1.00 89.00 178 ASN A N 1
ATOM 1375 C CA . ASN A 1 178 ? 16.039 -17.152 14.279 1.00 89.00 178 ASN A CA 1
ATOM 1376 C C . ASN A 1 178 ? 16.078 -18.021 15.551 1.00 89.00 178 ASN A C 1
ATOM 1378 O O . ASN A 1 178 ? 16.890 -17.754 16.434 1.00 89.00 178 ASN A O 1
ATOM 1382 N N . GLY A 1 179 ? 15.213 -19.035 15.681 1.00 78.62 179 GLY A N 1
ATOM 1383 C CA . GLY A 1 179 ? 15.232 -19.956 16.822 1.00 78.62 179 GLY A CA 1
ATOM 1384 C C . GLY A 1 179 ? 14.844 -19.320 18.161 1.00 78.62 179 GLY A C 1
ATOM 1385 O O . GLY A 1 179 ? 15.015 -19.946 19.204 1.00 78.62 179 GLY A O 1
ATOM 1386 N N . ALA A 1 180 ? 14.293 -18.102 18.151 1.00 62.69 180 ALA A N 1
ATOM 1387 C CA . ALA A 1 180 ? 13.685 -17.488 19.324 1.00 62.69 180 ALA A CA 1
ATOM 1388 C C . ALA A 1 180 ? 12.311 -18.136 19.546 1.00 62.69 180 ALA A C 1
ATOM 1390 O O . ALA A 1 180 ? 11.274 -17.612 19.134 1.00 62.69 180 ALA A O 1
ATOM 1391 N N . GLY A 1 181 ? 12.323 -19.343 20.115 1.00 56.31 181 GLY A N 1
ATOM 1392 C CA . GLY A 1 181 ? 11.116 -20.054 20.512 1.00 56.31 181 GLY A CA 1
ATOM 1393 C C . GLY A 1 181 ? 10.262 -19.218 21.479 1.00 56.31 181 GLY A C 1
ATOM 1394 O O . GLY A 1 181 ? 10.785 -18.347 22.177 1.00 56.31 181 GLY A O 1
ATOM 1395 N N . PRO A 1 182 ? 8.944 -19.466 21.538 1.00 57.72 182 PRO A N 1
ATOM 1396 C CA . PRO A 1 182 ? 8.035 -18.765 22.432 1.00 57.72 182 PRO A CA 1
ATOM 1397 C C . PRO A 1 182 ? 8.178 -19.313 23.860 1.00 57.72 182 PRO A C 1
ATOM 1399 O O . PRO A 1 182 ? 7.264 -19.955 24.371 1.00 57.72 182 PRO A O 1
ATOM 1402 N N . GLU A 1 183 ? 9.320 -19.101 24.510 1.00 46.50 183 GLU A N 1
ATOM 1403 C CA . GLU A 1 183 ? 9.444 -19.341 25.948 1.00 46.50 183 GLU A CA 1
ATOM 1404 C C . GLU A 1 183 ? 9.284 -18.008 26.686 1.00 46.50 183 GLU A C 1
ATOM 1406 O O . GLU A 1 183 ? 10.213 -17.217 26.816 1.00 46.50 183 GLU A O 1
ATOM 1411 N N . GLY A 1 184 ? 8.047 -17.747 27.116 1.00 43.84 184 GLY A N 1
ATOM 1412 C CA . GLY A 1 184 ? 7.683 -16.609 27.953 1.00 43.84 184 GLY A CA 1
ATOM 1413 C C . GLY A 1 184 ? 7.210 -15.394 27.162 1.00 43.84 184 GLY A C 1
ATOM 1414 O O . GLY A 1 184 ? 7.994 -14.661 26.574 1.00 43.84 184 GLY A O 1
ATOM 1415 N N . VAL A 1 185 ? 5.906 -15.130 27.208 1.00 47.03 185 VAL A N 1
ATOM 1416 C CA . VAL A 1 185 ? 5.394 -13.763 27.087 1.00 47.03 185 VAL A CA 1
ATOM 1417 C C . VAL A 1 185 ? 5.637 -13.124 28.457 1.00 47.03 185 VAL A C 1
ATOM 1419 O O . VAL A 1 185 ? 4.883 -13.439 29.379 1.00 47.03 185 VAL A O 1
ATOM 1422 N N . PRO A 1 186 ? 6.673 -12.289 28.678 1.00 43.03 186 PRO A N 1
ATOM 1423 C CA . PRO A 1 186 ? 6.597 -11.362 29.784 1.00 43.03 186 PRO A CA 1
ATOM 1424 C C . PRO A 1 186 ? 5.499 -10.369 29.415 1.00 43.03 186 PRO A C 1
ATOM 1426 O O . PRO A 1 186 ? 5.583 -9.668 28.405 1.00 43.03 186 PRO A O 1
ATOM 1429 N N . ASP A 1 187 ? 4.460 -10.348 30.236 1.00 41.81 187 ASP A N 1
ATOM 1430 C CA . ASP A 1 187 ? 3.477 -9.277 30.345 1.00 41.81 187 ASP A CA 1
ATOM 1431 C C . ASP A 1 187 ? 4.206 -7.993 30.796 1.00 41.81 187 ASP A C 1
ATOM 1433 O O . ASP A 1 187 ? 4.150 -7.565 31.945 1.00 41.81 187 ASP A O 1
ATOM 1437 N N . ARG A 1 188 ? 5.063 -7.456 29.918 1.00 44.59 188 ARG A N 1
ATOM 1438 C CA . ARG A 1 188 ? 5.742 -6.179 30.102 1.00 44.59 188 ARG A CA 1
ATOM 1439 C C . ARG A 1 188 ? 4.994 -5.153 29.277 1.00 44.59 188 ARG A C 1
ATOM 1441 O O . ARG A 1 188 ? 5.292 -4.924 28.105 1.00 44.59 188 ARG A O 1
ATOM 1448 N N . GLU A 1 189 ? 4.061 -4.502 29.955 1.00 41.91 189 GLU A N 1
ATOM 1449 C CA . GLU A 1 189 ? 3.795 -3.073 29.819 1.00 41.91 189 GLU A CA 1
ATOM 1450 C C . GLU A 1 189 ? 5.125 -2.317 30.025 1.00 41.91 189 GLU A C 1
ATOM 1452 O O . GLU A 1 189 ? 5.443 -1.813 31.095 1.00 41.91 189 GLU A O 1
ATOM 1457 N N . GLY A 1 190 ? 5.996 -2.382 29.018 1.00 35.53 190 GLY A N 1
ATOM 1458 C CA . GLY A 1 190 ? 7.279 -1.704 28.973 1.00 35.53 190 GLY A CA 1
ATOM 1459 C C . GLY A 1 190 ? 7.151 -0.508 28.055 1.00 35.53 190 GLY A C 1
ATOM 1460 O O . GLY A 1 190 ? 7.179 -0.671 26.836 1.00 35.53 190 GLY A O 1
ATOM 1461 N N . GLU A 1 191 ? 6.953 0.653 28.674 1.00 40.94 191 GLU A N 1
ATOM 1462 C CA . GLU A 1 191 ? 7.576 1.932 28.329 1.00 40.94 191 GLU A CA 1
ATOM 1463 C C . GLU A 1 191 ? 8.585 1.797 27.172 1.00 40.94 191 GLU A C 1
ATOM 1465 O O . GLU A 1 191 ? 9.718 1.349 27.351 1.00 40.94 191 GLU A O 1
ATOM 1470 N N . LEU A 1 192 ? 8.141 2.104 25.953 1.00 39.03 192 LEU A N 1
ATOM 1471 C CA . LEU A 1 192 ? 9.036 2.271 24.817 1.00 39.03 192 LEU A CA 1
ATOM 1472 C C . LEU A 1 192 ? 9.374 3.751 24.748 1.00 39.03 192 LEU A C 1
ATOM 1474 O O . LEU A 1 192 ? 8.640 4.533 24.143 1.00 39.03 192 LEU A O 1
ATOM 1478 N N . ASP A 1 193 ? 10.495 4.093 25.380 1.00 32.06 193 ASP A N 1
ATOM 1479 C CA . ASP A 1 193 ? 11.251 5.301 25.091 1.00 32.06 193 ASP A CA 1
ATOM 1480 C C . ASP A 1 193 ? 11.362 5.478 23.573 1.00 32.06 193 ASP A C 1
ATOM 1482 O O . ASP A 1 193 ? 11.874 4.628 22.832 1.00 32.06 193 ASP A O 1
ATOM 1486 N N . GLY A 1 194 ? 10.822 6.603 23.116 1.00 39.97 194 GLY A N 1
ATOM 1487 C CA . GLY A 1 194 ? 10.957 7.074 21.757 1.00 39.97 194 GLY A CA 1
ATOM 1488 C C . GLY A 1 194 ? 12.408 7.438 21.492 1.00 39.97 194 GLY A C 1
ATOM 1489 O O . GLY A 1 194 ? 12.886 8.480 21.915 1.00 39.97 194 GLY A O 1
ATOM 1490 N N . ALA A 1 195 ? 13.104 6.596 20.739 1.00 38.53 195 ALA A N 1
ATOM 1491 C CA . ALA A 1 195 ? 14.392 6.952 20.167 1.00 38.53 195 ALA A CA 1
ATOM 1492 C C . ALA A 1 195 ? 14.568 6.239 18.827 1.00 38.53 195 ALA A C 1
ATOM 1494 O O . ALA A 1 195 ? 15.312 5.273 18.743 1.00 38.53 195 ALA A O 1
ATOM 1495 N N . HIS A 1 196 ? 13.824 6.666 17.796 1.00 36.38 196 HIS A N 1
ATOM 1496 C CA . HIS A 1 196 ? 14.274 6.645 16.387 1.00 36.38 196 HIS A CA 1
ATOM 1497 C C . HIS A 1 196 ? 13.269 7.299 15.411 1.00 36.38 196 HIS A C 1
ATOM 1499 O O . HIS A 1 196 ? 13.070 6.831 14.289 1.00 36.38 196 HIS A O 1
ATOM 1505 N N . ALA A 1 197 ? 12.642 8.407 15.816 1.00 39.19 197 ALA A N 1
ATOM 1506 C CA . ALA A 1 197 ? 11.829 9.242 14.928 1.00 39.19 197 ALA A CA 1
ATOM 1507 C C . ALA A 1 197 ? 12.116 10.737 15.148 1.00 39.19 197 ALA A C 1
ATOM 1509 O O . ALA A 1 197 ? 11.203 11.545 15.228 1.00 39.19 197 ALA A O 1
ATOM 1510 N N . GLU A 1 198 ? 13.394 11.105 15.240 1.00 37.12 198 GLU A N 1
ATOM 1511 C CA . GLU A 1 198 ? 13.817 12.506 15.208 1.00 37.12 198 GLU A CA 1
ATOM 1512 C C . GLU A 1 198 ? 15.020 12.642 14.271 1.00 37.12 198 GLU A C 1
ATOM 1514 O O . GLU A 1 198 ? 16.167 12.431 14.653 1.00 37.12 198 GLU A O 1
ATOM 1519 N N . GLN A 1 199 ? 14.728 12.885 12.991 1.00 36.41 199 GLN A N 1
ATOM 1520 C CA . GLN A 1 199 ? 15.656 13.499 12.034 1.00 36.41 199 GLN A CA 1
ATOM 1521 C C . GLN A 1 199 ? 14.900 13.956 10.775 1.00 36.41 199 GLN A C 1
ATOM 1523 O O . GLN A 1 199 ? 15.188 13.532 9.661 1.00 36.41 199 GLN A O 1
ATOM 1528 N N . VAL A 1 200 ? 13.905 14.833 10.960 1.00 41.25 200 VAL A N 1
ATOM 1529 C CA . VAL A 1 200 ? 13.460 15.780 9.919 1.00 41.25 200 VAL A CA 1
ATOM 1530 C C . VAL A 1 200 ? 13.082 17.119 10.573 1.00 41.25 200 VAL A C 1
ATOM 1532 O O . VAL A 1 200 ? 11.929 17.524 10.611 1.00 41.25 200 VAL A O 1
ATOM 1535 N N . ALA A 1 201 ? 14.087 17.800 11.107 1.00 41.12 201 ALA A N 1
ATOM 1536 C CA . ALA A 1 201 ? 14.188 19.253 11.259 1.00 41.12 201 ALA A CA 1
ATOM 1537 C C . ALA A 1 201 ? 15.711 19.494 11.260 1.00 41.12 201 ALA A C 1
ATOM 1539 O O . ALA A 1 201 ? 16.443 18.732 11.875 1.00 41.12 201 ALA A O 1
ATOM 1540 N N . GLU A 1 202 ? 16.336 20.388 10.501 1.00 37.88 202 GLU A N 1
ATOM 1541 C CA . GLU A 1 202 ? 16.105 21.821 10.494 1.00 37.88 202 GLU A CA 1
ATOM 1542 C C . GLU A 1 202 ? 17.116 22.426 9.495 1.00 37.88 202 GLU A C 1
ATOM 1544 O O . GLU A 1 202 ? 18.322 22.413 9.732 1.00 37.88 202 GLU A O 1
ATOM 1549 N N . ARG A 1 203 ? 16.663 22.921 8.338 1.00 39.50 203 ARG A N 1
ATOM 1550 C CA . ARG A 1 203 ? 17.431 23.856 7.493 1.00 39.50 203 ARG A CA 1
ATOM 1551 C C . ARG A 1 203 ? 16.451 24.698 6.683 1.00 39.50 203 ARG A C 1
ATOM 1553 O O . ARG A 1 203 ? 15.999 24.289 5.621 1.00 39.50 203 ARG A O 1
ATOM 1560 N N . GLY A 1 204 ? 16.140 25.887 7.190 1.00 33.38 204 GLY A N 1
ATOM 1561 C CA . GLY A 1 204 ? 15.323 26.862 6.470 1.00 33.38 204 GLY A CA 1
ATOM 1562 C C . GLY A 1 204 ? 15.059 28.130 7.274 1.00 33.38 204 GLY A C 1
ATOM 1563 O O . GLY A 1 204 ? 13.986 28.294 7.834 1.00 33.38 204 GLY A O 1
ATOM 1564 N N . ARG A 1 205 ? 16.057 29.020 7.329 1.00 44.69 205 ARG A N 1
ATOM 1565 C CA . ARG A 1 205 ? 15.958 30.414 7.807 1.00 44.69 205 ARG A CA 1
ATOM 1566 C C . ARG A 1 205 ? 14.711 31.140 7.259 1.00 44.69 205 ARG A C 1
ATOM 1568 O O . ARG A 1 205 ? 14.521 31.103 6.044 1.00 44.69 205 ARG A O 1
ATOM 1575 N N . PRO A 1 206 ? 13.999 31.963 8.052 1.00 35.91 206 PRO A N 1
ATOM 1576 C CA . PRO A 1 206 ? 13.235 33.079 7.510 1.00 35.91 206 PRO A CA 1
ATOM 1577 C C . PRO A 1 206 ? 14.175 34.277 7.305 1.00 35.91 206 PRO A C 1
ATOM 1579 O O . PRO A 1 206 ? 14.530 34.998 8.237 1.00 35.91 206 PRO A O 1
ATOM 1582 N N . GLY A 1 207 ? 14.633 34.447 6.065 1.00 35.94 207 GLY A N 1
ATOM 1583 C CA . GLY A 1 207 ? 15.265 35.674 5.588 1.00 35.94 207 GLY A CA 1
ATOM 1584 C C . GLY A 1 207 ? 14.203 36.679 5.142 1.00 35.94 207 GLY A C 1
ATOM 1585 O O . GLY A 1 207 ? 13.260 36.323 4.443 1.00 35.94 207 GLY A O 1
ATOM 1586 N N . GLN A 1 208 ? 14.390 37.920 5.579 1.00 38.75 208 GLN A N 1
ATOM 1587 C CA . GLN A 1 208 ? 13.697 39.150 5.192 1.00 38.75 208 GLN A CA 1
ATOM 1588 C C . GLN A 1 208 ? 13.224 39.182 3.726 1.00 38.75 208 GLN A C 1
ATOM 1590 O O . GLN A 1 208 ? 14.026 39.007 2.810 1.00 38.75 208 GLN A O 1
ATOM 1595 N N . GLN A 1 209 ? 11.949 39.513 3.505 1.00 41.31 209 GLN A N 1
ATOM 1596 C CA . GLN A 1 209 ? 11.470 40.049 2.229 1.00 41.31 209 GLN A CA 1
ATOM 1597 C C . GLN A 1 209 ? 11.356 41.578 2.336 1.00 41.31 209 GLN A C 1
ATOM 1599 O O . GLN A 1 209 ? 10.681 42.063 3.247 1.00 41.31 209 GLN A O 1
ATOM 1604 N N . PRO A 1 210 ? 11.984 42.353 1.434 1.00 49.31 210 PRO A N 1
ATOM 1605 C CA . PRO A 1 210 ? 11.679 43.766 1.278 1.00 49.31 210 PRO A CA 1
ATOM 1606 C C . PRO A 1 210 ? 10.373 43.961 0.497 1.00 49.31 210 PRO A C 1
ATOM 1608 O O . PRO A 1 210 ? 10.015 43.177 -0.382 1.00 49.31 210 PRO A O 1
ATOM 1611 N N . ALA A 1 211 ? 9.679 45.043 0.840 1.00 44.66 211 ALA A N 1
ATOM 1612 C CA . ALA A 1 211 ? 8.461 45.514 0.204 1.00 44.66 211 ALA A CA 1
ATOM 1613 C C . ALA A 1 211 ? 8.651 45.727 -1.307 1.00 44.66 211 ALA A C 1
ATOM 1615 O O . ALA A 1 211 ? 9.525 46.486 -1.727 1.00 44.66 211 ALA A O 1
ATOM 1616 N N . ALA A 1 212 ? 7.787 45.103 -2.109 1.00 41.50 212 ALA A N 1
ATOM 1617 C CA . ALA A 1 212 ? 7.610 45.421 -3.518 1.00 41.50 212 ALA A CA 1
ATOM 1618 C C . ALA A 1 212 ? 6.165 45.872 -3.759 1.00 41.50 212 ALA A C 1
ATOM 1620 O O . ALA A 1 212 ? 5.194 45.171 -3.476 1.00 41.50 212 ALA A O 1
ATOM 1621 N N . THR A 1 213 ? 6.082 47.100 -4.248 1.00 40.50 213 THR A N 1
ATOM 1622 C CA . THR A 1 213 ? 4.927 47.880 -4.672 1.00 40.50 213 THR A CA 1
ATOM 1623 C C . THR A 1 213 ? 3.976 47.090 -5.572 1.00 40.50 213 THR A C 1
ATOM 1625 O O . THR A 1 213 ? 4.374 46.571 -6.611 1.00 40.50 213 THR A O 1
ATOM 1628 N N . GLN A 1 214 ? 2.696 47.047 -5.197 1.00 43.09 214 GLN A N 1
ATOM 1629 C CA . GLN A 1 214 ? 1.618 46.557 -6.052 1.00 43.09 214 GLN A CA 1
ATOM 1630 C C . GLN A 1 214 ? 1.268 47.640 -7.080 1.00 43.09 214 GLN A C 1
ATOM 1632 O O . GLN A 1 214 ? 0.801 48.719 -6.721 1.00 43.09 214 GLN A O 1
ATOM 1637 N N . THR A 1 215 ? 1.495 47.356 -8.361 1.00 45.75 215 THR A N 1
ATOM 1638 C CA . THR A 1 215 ? 0.946 48.138 -9.475 1.00 45.75 215 THR A CA 1
ATOM 1639 C C . THR A 1 215 ? -0.320 47.446 -9.971 1.00 45.75 215 THR A C 1
ATOM 1641 O O . THR A 1 215 ? -0.299 46.270 -10.329 1.00 45.75 215 THR A O 1
ATOM 1644 N N . ALA A 1 216 ? -1.431 48.179 -9.941 1.00 50.34 216 ALA A N 1
ATOM 1645 C CA . ALA A 1 216 ? -2.753 47.736 -10.363 1.00 50.34 216 ALA A CA 1
ATOM 1646 C C . ALA A 1 216 ? -2.823 47.445 -11.877 1.00 50.34 216 ALA A C 1
ATOM 1648 O O . ALA A 1 216 ? -2.289 48.231 -12.662 1.00 50.34 216 ALA A O 1
ATOM 1649 N N . PRO A 1 217 ? -3.535 46.393 -12.320 1.00 55.28 217 PRO A N 1
ATOM 1650 C CA . PRO A 1 217 ? -3.973 46.285 -13.705 1.00 55.28 217 PRO A CA 1
ATOM 1651 C C . PRO A 1 217 ? -5.277 47.068 -13.941 1.00 55.28 217 PRO A C 1
ATOM 1653 O O . PRO A 1 217 ? -6.215 47.028 -13.145 1.00 55.28 217 PRO A O 1
ATOM 1656 N N . ALA A 1 218 ? -5.306 47.792 -15.060 1.00 55.06 218 ALA A N 1
ATOM 1657 C CA . ALA A 1 218 ? -6.423 48.595 -15.545 1.00 55.06 218 ALA A CA 1
ATOM 1658 C C . ALA A 1 218 ? -7.650 47.745 -15.959 1.00 55.06 218 ALA A C 1
ATOM 1660 O O . ALA A 1 218 ? -7.491 46.587 -16.353 1.00 55.06 218 ALA A O 1
ATOM 1661 N N . PRO A 1 219 ? -8.871 48.317 -15.936 1.00 57.62 219 PRO A N 1
ATOM 1662 C CA . PRO A 1 219 ? -10.081 47.644 -16.401 1.00 57.62 219 PRO A CA 1
ATOM 1663 C C . PRO A 1 219 ? -10.148 47.595 -17.937 1.00 57.62 219 PRO A C 1
ATOM 1665 O O . PRO A 1 219 ? -10.129 48.631 -18.602 1.00 57.62 219 PRO A O 1
ATOM 1668 N N . VAL A 1 220 ? -10.285 46.392 -18.506 1.00 60.12 220 VAL A N 1
ATOM 1669 C CA . VAL A 1 220 ? -10.672 46.206 -19.912 1.00 60.12 220 VAL A CA 1
ATOM 1670 C C . VAL A 1 220 ? -12.192 46.177 -20.026 1.00 60.12 220 VAL A C 1
ATOM 1672 O O . VAL A 1 220 ? -12.887 45.358 -19.429 1.00 60.12 220 VAL A O 1
ATOM 1675 N N . VAL A 1 221 ? -12.672 47.123 -20.822 1.00 55.06 221 VAL A N 1
ATOM 1676 C CA . VAL A 1 221 ? -14.055 47.362 -21.213 1.00 55.06 221 VAL A CA 1
ATOM 1677 C C . VAL A 1 221 ? -14.472 46.369 -22.308 1.00 55.06 221 VAL A C 1
ATOM 1679 O O . VAL A 1 221 ? -13.841 46.310 -23.355 1.00 55.06 221 VAL A O 1
ATOM 1682 N N . GLY A 1 222 ? -15.543 45.624 -22.009 1.00 42.97 222 GLY A N 1
ATOM 1683 C CA . GLY A 1 222 ? -16.613 45.041 -22.842 1.00 42.97 222 GLY A CA 1
ATOM 1684 C C . GLY A 1 222 ? -16.408 44.608 -24.303 1.00 42.97 222 GLY A C 1
ATOM 1685 O O . GLY A 1 222 ? -15.878 45.352 -25.118 1.00 42.97 222 GLY A O 1
ATOM 1686 N N . ARG A 1 223 ? -17.053 43.482 -24.672 1.00 46.38 223 ARG A N 1
ATOM 1687 C CA . ARG A 1 223 ? -18.110 43.383 -25.718 1.00 46.38 223 ARG A CA 1
ATOM 1688 C C . ARG A 1 223 ? -18.685 41.945 -25.831 1.00 46.38 223 ARG A C 1
ATOM 1690 O O . ARG A 1 223 ? -18.185 41.067 -25.136 1.00 46.38 223 ARG A O 1
ATOM 1697 N N . PRO A 1 224 ? -19.809 41.723 -26.553 1.00 54.16 224 PRO A N 1
ATOM 1698 C CA . PRO A 1 224 ? -20.989 41.071 -25.985 1.00 54.16 224 PRO A CA 1
ATOM 1699 C C . PRO A 1 224 ? -21.320 39.687 -26.567 1.00 54.16 224 PRO A C 1
ATOM 1701 O O . PRO A 1 224 ? -20.933 39.359 -27.682 1.00 54.16 224 PRO A O 1
ATOM 1704 N N . GLY A 1 225 ? -22.160 38.967 -25.816 1.00 41.62 225 GLY A N 1
ATOM 1705 C CA . GLY A 1 225 ? -23.415 38.374 -26.289 1.00 41.62 225 GLY A CA 1
ATOM 1706 C C . GLY A 1 225 ? -23.352 37.331 -27.402 1.00 41.62 225 GLY A C 1
ATOM 1707 O O . GLY A 1 225 ? -23.384 37.681 -28.576 1.00 41.62 225 GLY A O 1
ATOM 1708 N N . HIS A 1 226 ? -23.473 36.059 -27.021 1.00 46.19 226 HIS A N 1
ATOM 1709 C CA . HIS A 1 226 ? -24.180 35.082 -27.842 1.00 46.19 226 HIS A CA 1
ATOM 1710 C C . HIS A 1 226 ? -25.235 34.373 -26.995 1.00 46.19 226 HIS A C 1
ATOM 1712 O O . HIS A 1 226 ? -24.938 33.749 -25.980 1.00 46.19 226 HIS A O 1
ATOM 1718 N N . ALA A 1 227 ? -26.479 34.578 -27.413 1.00 43.91 227 ALA A N 1
ATOM 1719 C CA . ALA A 1 227 ? -27.685 33.998 -26.867 1.00 43.91 227 ALA A CA 1
ATOM 1720 C C . ALA A 1 227 ? -27.947 32.616 -27.475 1.00 43.91 227 ALA A C 1
ATOM 1722 O O . ALA A 1 227 ? -27.659 32.400 -28.653 1.00 43.91 227 ALA A O 1
ATOM 1723 N N . GLY A 1 228 ? -28.598 31.769 -26.677 1.00 40.25 228 GLY A N 1
ATOM 1724 C CA . GLY A 1 228 ? -29.455 30.682 -27.136 1.00 40.25 228 GLY A CA 1
ATOM 1725 C C . GLY A 1 228 ? -28.744 29.358 -27.387 1.00 40.25 228 GLY A C 1
ATOM 1726 O O . GLY A 1 228 ? -28.057 29.203 -28.390 1.00 40.25 228 GLY A O 1
ATOM 1727 N N . GLN A 1 229 ? -29.009 28.373 -26.534 1.00 46.00 229 GLN A N 1
ATOM 1728 C CA . GLN A 1 229 ? -30.000 27.346 -26.863 1.00 46.00 229 GLN A CA 1
ATOM 1729 C C . GLN A 1 229 ? -30.234 26.449 -25.648 1.00 46.00 229 GLN A C 1
ATOM 1731 O O . GLN A 1 229 ? -29.311 25.867 -25.081 1.00 46.00 229 GLN A O 1
ATOM 1736 N N . ASP A 1 230 ? -31.498 26.423 -25.257 1.00 47.69 230 ASP A N 1
ATOM 1737 C CA . ASP A 1 230 ? -32.120 25.506 -24.324 1.00 47.69 230 ASP A CA 1
ATOM 1738 C C . ASP A 1 230 ? -32.040 24.073 -24.874 1.00 47.69 230 ASP A C 1
ATOM 1740 O O . ASP A 1 230 ? -32.495 23.822 -25.987 1.00 47.69 230 ASP A O 1
ATOM 1744 N N . GLU A 1 231 ? -31.508 23.132 -24.092 1.00 53.69 231 GLU A N 1
ATOM 1745 C CA . GLU A 1 231 ? -31.902 21.723 -24.192 1.00 53.69 231 GLU A CA 1
ATOM 1746 C C . GLU A 1 231 ? -32.242 21.197 -22.798 1.00 53.69 231 GLU A C 1
ATOM 1748 O O . GLU A 1 231 ? -31.417 20.781 -21.984 1.00 53.69 231 GLU A O 1
ATOM 1753 N N . GLU A 1 232 ? -33.536 21.315 -22.555 1.00 51.66 232 GLU A N 1
ATOM 1754 C CA . GLU A 1 232 ? -34.370 20.610 -21.608 1.00 51.66 232 GLU A CA 1
ATOM 1755 C C . GLU A 1 232 ? -34.350 19.100 -21.927 1.00 51.66 232 GLU A C 1
ATOM 1757 O O . GLU A 1 232 ? -34.589 18.700 -23.066 1.00 51.66 232 GLU A O 1
ATOM 1762 N N . GLY A 1 233 ? -34.096 18.249 -20.927 1.00 47.12 233 GLY A N 1
ATOM 1763 C CA . GLY A 1 233 ? -34.496 16.838 -20.989 1.00 47.12 233 GLY A CA 1
ATOM 1764 C C . GLY A 1 233 ? -33.449 15.801 -20.582 1.00 47.12 233 GLY A C 1
ATOM 1765 O O . GLY A 1 233 ? -32.740 15.260 -21.425 1.00 47.12 233 GLY A O 1
ATOM 1766 N N . ARG A 1 234 ? -33.463 15.407 -19.303 1.00 49.62 234 ARG A N 1
ATOM 1767 C CA . ARG A 1 234 ? -33.870 14.054 -18.866 1.00 49.62 234 ARG A CA 1
ATOM 1768 C C . ARG A 1 234 ? -33.596 13.863 -17.377 1.00 49.62 234 ARG A C 1
ATOM 1770 O O . ARG A 1 234 ? -32.481 13.551 -16.965 1.00 49.62 234 ARG A O 1
ATOM 1777 N N . ASP A 1 235 ? -34.673 14.016 -16.621 1.00 50.25 235 ASP A N 1
ATOM 1778 C CA . ASP A 1 235 ? -34.962 13.246 -15.417 1.00 50.25 235 ASP A CA 1
ATOM 1779 C C . ASP A 1 235 ? -35.016 11.732 -15.719 1.00 50.25 235 ASP A C 1
ATOM 1781 O O . ASP A 1 235 ? -35.113 11.315 -16.877 1.00 50.25 235 ASP A O 1
ATOM 1785 N N . ASP A 1 236 ? -34.993 10.941 -14.642 1.00 53.47 236 ASP A N 1
ATOM 1786 C CA . ASP A 1 236 ? -35.239 9.492 -14.552 1.00 53.47 236 ASP A CA 1
ATOM 1787 C C . ASP A 1 236 ? -34.040 8.541 -14.716 1.00 53.47 236 ASP A C 1
ATOM 1789 O O . ASP A 1 236 ? -33.946 7.822 -15.715 1.00 53.47 236 ASP A O 1
ATOM 1793 N N . ARG A 1 237 ? -33.197 8.406 -13.668 1.00 53.69 237 ARG A N 1
ATOM 1794 C CA . ARG A 1 237 ? -32.758 7.068 -13.185 1.00 53.69 237 ARG A CA 1
ATOM 1795 C C . ARG A 1 237 ? -32.041 7.031 -11.819 1.00 53.69 237 ARG A C 1
ATOM 1797 O O . ARG A 1 237 ? -31.002 6.393 -11.689 1.00 53.69 237 ARG A O 1
ATOM 1804 N N . GLU A 1 238 ? -32.609 7.617 -10.770 1.00 52.81 238 GLU A N 1
ATOM 1805 C CA . GLU A 1 238 ? -32.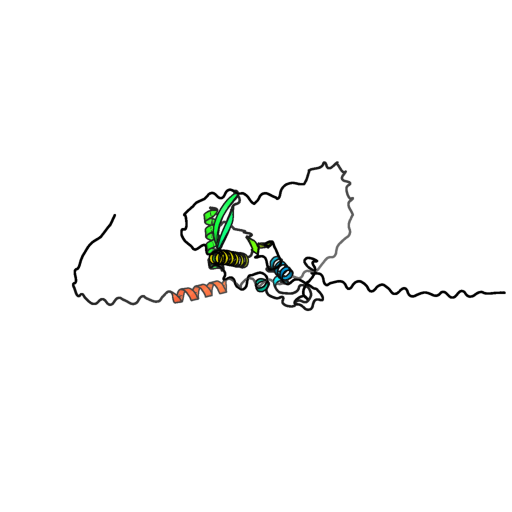221 7.280 -9.386 1.00 52.81 238 GLU A CA 1
ATOM 1806 C C . GLU A 1 238 ? -33.314 6.408 -8.758 1.00 52.81 238 GLU A C 1
ATOM 1808 O O . GLU A 1 238 ? -34.350 6.900 -8.326 1.00 52.81 238 GLU A O 1
ATOM 1813 N N . GLY A 1 239 ? -33.128 5.086 -8.768 1.00 51.50 239 GLY A N 1
ATOM 1814 C CA . GLY A 1 239 ? -34.108 4.167 -8.174 1.00 51.50 239 GLY A CA 1
ATOM 1815 C C . GLY A 1 239 ? -33.766 2.681 -8.274 1.00 51.50 239 GLY A C 1
ATOM 1816 O O . GLY A 1 239 ? -34.676 1.867 -8.354 1.00 51.50 239 GLY A O 1
ATOM 1817 N N . GLY A 1 240 ? -32.480 2.314 -8.345 1.00 49.38 240 GLY A N 1
ATOM 1818 C CA . GLY A 1 240 ? -32.067 0.920 -8.569 1.00 49.38 240 GLY A CA 1
ATOM 1819 C C . GLY A 1 240 ? -31.400 0.208 -7.391 1.00 49.38 240 GLY A C 1
ATOM 1820 O O . GLY A 1 240 ? -31.380 -1.016 -7.381 1.00 49.38 240 GLY A O 1
ATOM 1821 N N . GLU A 1 241 ? -30.847 0.926 -6.408 1.00 52.19 241 GLU A N 1
ATOM 1822 C CA . GLU A 1 241 ? -29.932 0.299 -5.435 1.00 52.19 241 GLU A CA 1
ATOM 1823 C C . GLU A 1 241 ? -30.591 -0.055 -4.088 1.00 52.19 241 GLU A C 1
ATOM 1825 O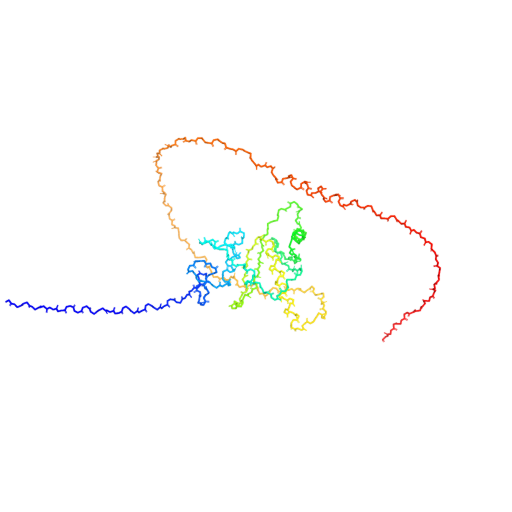 O . GLU A 1 241 ? -30.131 -0.968 -3.406 1.00 52.19 241 GLU A O 1
ATOM 1830 N N . GLU A 1 242 ? -31.712 0.575 -3.715 1.00 55.12 242 GLU A N 1
ATOM 1831 C CA . GLU A 1 242 ? -32.385 0.287 -2.433 1.00 55.12 242 GLU A CA 1
ATOM 1832 C C . GLU A 1 242 ? -33.276 -0.972 -2.457 1.00 55.12 242 GLU A C 1
ATOM 1834 O O . GLU A 1 242 ? -33.589 -1.536 -1.402 1.00 55.12 242 GLU A O 1
ATOM 1839 N N . GLU A 1 243 ? -33.698 -1.445 -3.635 1.00 55.28 243 GLU A N 1
ATOM 1840 C CA . GLU A 1 243 ? -34.584 -2.614 -3.747 1.00 55.28 243 GLU A CA 1
ATOM 1841 C C . GLU A 1 243 ? -33.807 -3.943 -3.645 1.00 55.28 243 GLU A C 1
ATOM 1843 O O . GLU A 1 243 ? -34.291 -4.900 -3.034 1.00 55.28 243 GLU A O 1
ATOM 1848 N N . GLU A 1 244 ? -32.552 -3.981 -4.111 1.00 56.28 244 GLU A N 1
ATOM 1849 C CA . GLU A 1 244 ? -31.704 -5.183 -4.063 1.00 56.28 244 GLU A CA 1
ATOM 1850 C C . GLU A 1 244 ? -31.232 -5.522 -2.630 1.00 56.28 244 GLU A C 1
ATOM 1852 O O . GLU A 1 244 ? -31.154 -6.697 -2.252 1.00 56.28 244 GLU A O 1
ATOM 1857 N N . GLU A 1 245 ? -31.009 -4.516 -1.772 1.00 57.94 245 GLU A N 1
ATOM 1858 C CA . GLU A 1 245 ? -30.652 -4.735 -0.360 1.00 57.94 245 GLU A CA 1
ATOM 1859 C C . GLU A 1 245 ? -31.828 -5.327 0.445 1.00 57.94 245 GLU A C 1
ATOM 1861 O O . GLU A 1 245 ? -31.641 -6.199 1.305 1.00 57.94 245 GLU A O 1
ATOM 1866 N N . ARG A 1 246 ? -33.069 -4.944 0.108 1.00 58.56 246 ARG A N 1
ATOM 1867 C CA . ARG A 1 246 ? -34.279 -5.394 0.814 1.00 58.56 246 ARG A CA 1
ATOM 1868 C C . ARG A 1 246 ? -34.638 -6.854 0.508 1.00 58.56 246 ARG A C 1
ATOM 1870 O O . ARG A 1 246 ? -35.158 -7.551 1.389 1.00 58.56 246 ARG A O 1
ATOM 1877 N N . ASP A 1 247 ? -34.326 -7.352 -0.688 1.00 59.50 247 ASP A N 1
ATOM 1878 C CA . ASP A 1 247 ? -34.502 -8.771 -1.029 1.00 59.50 247 ASP A CA 1
ATOM 1879 C C . ASP A 1 247 ? -33.405 -9.667 -0.432 1.00 59.50 247 ASP A C 1
ATOM 1881 O O . ASP A 1 247 ? -33.672 -10.809 -0.025 1.00 59.50 247 ASP A O 1
ATOM 1885 N N . GLN A 1 248 ? -32.191 -9.139 -0.251 1.00 61.22 248 GLN A N 1
ATOM 1886 C CA . GLN A 1 248 ? -31.089 -9.891 0.351 1.00 61.22 248 GLN A CA 1
ATOM 1887 C C . GLN A 1 248 ? -31.266 -10.110 1.870 1.00 61.22 248 GLN A C 1
ATOM 1889 O O . GLN A 1 248 ? -30.885 -11.167 2.394 1.00 61.22 248 GLN A O 1
ATOM 1894 N N . GLU A 1 249 ? -31.919 -9.188 2.590 1.00 58.62 249 GLU A N 1
ATOM 1895 C CA . GLU A 1 249 ? -32.321 -9.407 3.991 1.00 58.62 249 GLU A CA 1
ATOM 1896 C C . GLU A 1 249 ? -33.482 -10.408 4.132 1.00 58.62 249 GLU A C 1
ATOM 1898 O O . GLU A 1 249 ? -33.489 -11.242 5.050 1.00 58.62 249 GLU A O 1
ATOM 1903 N N . ARG A 1 250 ? -34.443 -10.404 3.197 1.00 61.25 250 ARG A N 1
ATOM 1904 C CA . ARG A 1 250 ? -35.616 -11.297 3.241 1.00 61.25 250 ARG A CA 1
ATOM 1905 C C . ARG A 1 250 ? -35.232 -12.771 3.019 1.00 61.25 250 ARG A C 1
ATOM 1907 O O . ARG A 1 250 ? -35.854 -13.666 3.602 1.00 61.25 250 ARG A O 1
ATOM 1914 N N . GLY A 1 251 ? -34.162 -13.032 2.261 1.00 58.03 251 GLY A N 1
ATOM 1915 C CA . GLY A 1 251 ? -33.579 -14.369 2.082 1.00 58.03 251 GLY A CA 1
ATOM 1916 C C . GLY A 1 251 ? -32.885 -14.926 3.334 1.00 58.03 251 GLY A C 1
ATOM 1917 O O . GLY A 1 251 ? -33.037 -16.107 3.661 1.00 58.03 251 GLY A O 1
ATOM 1918 N N . GLN A 1 252 ? -32.186 -14.083 4.102 1.00 58.75 252 GLN A N 1
ATOM 1919 C CA . GLN A 1 252 ? -31.452 -14.524 5.299 1.00 58.75 252 GLN A CA 1
ATOM 1920 C C . GLN A 1 252 ? -32.371 -14.843 6.487 1.00 58.75 252 GLN A C 1
ATOM 1922 O O . GLN A 1 252 ? -32.054 -15.707 7.311 1.00 58.75 252 GLN A O 1
ATOM 1927 N N . GLN A 1 253 ? -33.550 -14.219 6.562 1.00 54.22 253 GLN A N 1
ATOM 1928 C CA . GLN A 1 253 ? -34.491 -14.460 7.658 1.00 54.22 253 GLN A CA 1
ATOM 1929 C C . GLN A 1 253 ? -35.212 -15.820 7.555 1.00 54.22 253 GLN A C 1
ATOM 1931 O O . GLN A 1 253 ? -35.562 -16.407 8.583 1.00 54.22 253 GLN A O 1
ATOM 1936 N N . LYS A 1 254 ? -35.365 -16.388 6.346 1.00 54.72 254 LYS A N 1
ATOM 1937 C CA . LYS A 1 254 ? -36.007 -17.705 6.144 1.00 54.72 254 LYS A CA 1
ATOM 1938 C C . LYS A 1 254 ? -35.155 -18.893 6.611 1.00 54.72 254 LYS A C 1
ATOM 1940 O O . LYS A 1 254 ? -35.720 -19.910 7.004 1.00 54.72 254 LYS A O 1
ATOM 1945 N N . HIS A 1 255 ? -33.828 -18.766 6.682 1.00 52.34 255 HIS A N 1
ATOM 1946 C CA . HIS A 1 255 ? -32.956 -19.860 7.141 1.00 52.34 255 HIS A CA 1
ATOM 1947 C C . HIS A 1 255 ? -32.796 -19.966 8.667 1.00 52.34 255 HIS A C 1
ATOM 1949 O O . HIS A 1 255 ? -32.249 -20.954 9.155 1.00 52.34 255 HIS A O 1
ATOM 1955 N N . ARG A 1 256 ? -33.312 -19.005 9.447 1.00 53.53 256 ARG A N 1
ATOM 1956 C CA . ARG A 1 256 ? -33.219 -19.021 10.921 1.00 53.53 256 ARG A CA 1
ATOM 1957 C C . ARG A 1 256 ? -34.389 -19.691 11.645 1.00 53.53 256 ARG A C 1
ATOM 1959 O O . ARG A 1 256 ? -34.356 -19.793 12.867 1.00 53.53 256 ARG A O 1
ATOM 1966 N N . ARG A 1 257 ? -35.396 -20.202 10.930 1.00 47.28 257 ARG A N 1
ATOM 1967 C CA . ARG A 1 257 ? -36.505 -20.971 11.523 1.00 47.28 257 ARG A CA 1
ATOM 1968 C C . ARG A 1 257 ? -36.357 -22.468 11.250 1.00 47.28 257 ARG A C 1
ATOM 1970 O O . ARG A 1 257 ? -37.181 -23.066 10.569 1.00 47.28 257 ARG A O 1
ATOM 1977 N N . ARG A 1 258 ? -35.313 -23.088 11.804 1.00 49.19 258 ARG A N 1
ATOM 1978 C CA . ARG A 1 258 ? -35.325 -24.534 12.073 1.00 49.19 258 ARG A CA 1
ATOM 1979 C C . ARG A 1 258 ? -35.658 -24.738 13.556 1.00 49.19 258 ARG A C 1
ATOM 1981 O O . ARG A 1 258 ? -34.915 -24.225 14.390 1.00 49.19 258 ARG A O 1
ATOM 1988 N N . PRO A 1 259 ? -36.758 -25.428 13.902 1.00 50.94 259 PRO A N 1
ATOM 1989 C CA . PRO A 1 259 ? -37.057 -25.757 15.289 1.00 50.94 259 PRO A CA 1
ATOM 1990 C C . PRO A 1 259 ? -36.036 -26.767 15.827 1.00 50.94 259 PRO A C 1
ATOM 1992 O O . PRO A 1 259 ? -35.616 -27.682 15.115 1.00 50.94 259 PRO A O 1
ATOM 1995 N N . ALA A 1 260 ? -35.635 -26.580 17.084 1.00 49.53 260 ALA A N 1
ATOM 1996 C CA . ALA A 1 260 ? -34.817 -27.532 17.823 1.00 49.53 260 ALA A CA 1
ATOM 1997 C C . ALA A 1 260 ? -35.548 -28.885 17.935 1.00 49.53 260 ALA A C 1
ATOM 1999 O O . ALA A 1 260 ? -36.757 -28.896 18.195 1.00 49.53 260 ALA A O 1
ATOM 2000 N N . PRO A 1 261 ? -34.860 -30.027 17.752 1.00 49.81 261 PRO A N 1
ATOM 2001 C CA . PRO A 1 261 ? -35.460 -31.318 18.032 1.00 49.81 261 PRO A CA 1
ATOM 2002 C C . PRO A 1 261 ? -35.687 -31.462 19.540 1.00 49.81 261 PRO A C 1
ATOM 2004 O O . PRO A 1 261 ? -34.800 -31.213 20.355 1.00 49.81 261 PRO A O 1
ATOM 2007 N N . ARG A 1 262 ? -36.923 -31.845 19.866 1.00 45.66 262 ARG A N 1
ATOM 2008 C CA . ARG A 1 262 ? -37.411 -32.178 21.200 1.00 45.66 262 ARG A CA 1
ATOM 2009 C C . ARG A 1 262 ? -36.587 -33.293 21.838 1.00 45.66 262 ARG A C 1
ATOM 2011 O O . ARG A 1 262 ? -36.244 -34.283 21.195 1.00 45.66 262 ARG A O 1
ATOM 2018 N N . GLU A 1 263 ? -36.370 -33.106 23.131 1.00 42.06 263 GLU A N 1
ATOM 2019 C CA . GLU A 1 263 ? -35.868 -34.068 24.099 1.00 42.06 263 GLU A CA 1
ATOM 2020 C C . GLU A 1 263 ? -36.615 -35.408 24.023 1.00 42.06 263 GLU A C 1
ATOM 2022 O O . GLU A 1 263 ? -37.845 -35.454 24.009 1.00 42.06 263 GLU A O 1
ATOM 2027 N N . TRP A 1 264 ? -35.848 -36.497 24.042 1.00 40.72 264 TRP A N 1
ATOM 2028 C CA . TRP A 1 264 ? -36.289 -37.797 24.533 1.00 40.72 264 TRP A CA 1
ATOM 2029 C C . TRP A 1 264 ? -35.393 -38.137 25.718 1.00 40.72 264 TRP A C 1
ATOM 2031 O O . TRP A 1 264 ? -34.219 -38.462 25.551 1.00 40.72 264 TRP A O 1
ATOM 2041 N N . GLY A 1 265 ? -35.942 -38.003 26.922 1.00 38.03 265 GLY A N 1
ATOM 2042 C CA . GLY A 1 265 ? -35.347 -38.562 28.126 1.00 38.03 265 GLY A CA 1
ATOM 2043 C C . GLY A 1 265 ? -35.736 -40.030 28.264 1.00 38.03 265 GLY A C 1
ATOM 2044 O O . GLY A 1 265 ? -36.908 -40.360 28.108 1.00 38.03 265 GLY A O 1
ATOM 2045 N N . VAL A 1 266 ? -34.770 -40.888 28.606 1.00 34.88 266 VAL A N 1
ATOM 2046 C CA . VAL A 1 266 ? -35.018 -42.187 29.247 1.00 34.88 266 VAL A CA 1
ATOM 2047 C C . VAL A 1 266 ? -33.894 -42.488 30.254 1.00 34.88 266 VAL A C 1
ATOM 2049 O O . VAL A 1 266 ? -32.741 -42.676 29.888 1.00 34.88 266 VAL A O 1
ATOM 2052 N N . SER A 1 267 ? -34.298 -42.483 31.525 1.00 32.06 267 SER A N 1
ATOM 2053 C CA . SER A 1 267 ? -33.947 -43.356 32.660 1.00 32.06 267 SER A CA 1
ATOM 2054 C C . SER A 1 267 ? -32.495 -43.741 33.007 1.00 32.06 267 SER A C 1
ATOM 2056 O O . SER A 1 267 ? -31.853 -44.552 32.355 1.00 32.06 267 SER A O 1
ATOM 2058 N N . ALA A 1 268 ? -32.085 -43.239 34.180 1.00 34.47 268 ALA A N 1
ATOM 2059 C CA . ALA A 1 268 ? -31.579 -43.943 35.372 1.00 34.47 268 ALA A CA 1
ATOM 2060 C C . ALA A 1 268 ? -30.825 -45.292 35.252 1.00 34.47 268 ALA A C 1
ATOM 2062 O O . ALA A 1 268 ? -31.386 -46.313 34.866 1.00 34.47 268 ALA A O 1
ATOM 2063 N N . GLY A 1 269 ? -29.616 -45.318 35.834 1.00 29.45 269 GLY A N 1
ATOM 2064 C CA . GLY A 1 269 ? -28.930 -46.513 36.347 1.00 29.45 269 GLY A CA 1
ATOM 2065 C C . GLY A 1 269 ? -27.652 -46.144 37.137 1.00 29.45 269 GLY A C 1
ATOM 2066 O O . GLY A 1 269 ? -26.974 -45.206 36.723 1.00 29.45 269 GLY A O 1
ATOM 2067 N N . PRO A 1 270 ? -27.324 -46.789 38.281 1.00 47.56 270 PRO A N 1
ATOM 2068 C CA . PRO A 1 270 ? -26.472 -46.199 39.323 1.00 47.56 270 PRO A CA 1
ATOM 2069 C C . PRO A 1 270 ? -25.020 -46.721 39.383 1.00 47.56 270 PRO A C 1
ATOM 2071 O O . PRO A 1 270 ? -24.675 -47.746 38.809 1.00 47.56 270 PRO A O 1
ATOM 2074 N N . SER A 1 271 ? -24.240 -46.057 40.249 1.00 35.91 271 SER A N 1
ATOM 2075 C CA . SER A 1 271 ? -23.042 -46.543 40.961 1.00 35.91 271 SER A CA 1
ATOM 2076 C C . SER A 1 271 ? -21.730 -46.732 40.190 1.00 35.91 271 SER A C 1
ATOM 2078 O O . SER A 1 271 ? -21.525 -47.725 39.511 1.00 35.91 271 SER A O 1
ATOM 2080 N N . SER A 1 272 ? -20.729 -45.912 40.534 1.00 37.31 272 SER A N 1
ATOM 2081 C CA . SER A 1 272 ? -19.547 -46.441 41.236 1.00 37.31 272 SER A CA 1
ATOM 2082 C C . SER A 1 272 ? -18.728 -45.322 41.886 1.00 37.31 272 SER A C 1
ATOM 2084 O O . SER A 1 272 ? -18.244 -44.401 41.233 1.00 37.31 272 SER A O 1
ATOM 2086 N N . ARG A 1 273 ? -18.551 -45.441 43.205 1.00 44.81 273 ARG A N 1
ATOM 2087 C CA . ARG A 1 273 ? -17.585 -44.695 44.019 1.00 44.81 273 ARG A CA 1
ATOM 2088 C C . ARG A 1 273 ? -16.149 -45.133 43.699 1.00 44.81 273 ARG A C 1
ATOM 2090 O O . ARG A 1 273 ? -15.922 -46.316 43.454 1.00 44.81 273 ARG A O 1
ATOM 2097 N N . ARG A 1 274 ? -15.215 -44.181 43.824 1.00 42.28 274 ARG A N 1
ATOM 2098 C CA . ARG A 1 274 ? -13.786 -44.235 44.245 1.00 42.28 274 ARG A CA 1
ATOM 2099 C C . ARG A 1 274 ? -13.145 -42.968 43.640 1.00 42.28 274 ARG A C 1
ATOM 2101 O O . ARG A 1 274 ? -13.251 -42.776 42.445 1.00 42.28 274 ARG A O 1
ATOM 2108 N N . GLY A 1 275 ? -12.589 -41.986 44.345 1.00 39.84 275 GLY A N 1
ATOM 2109 C CA . GLY A 1 275 ? -11.870 -41.980 45.612 1.00 39.84 275 GLY A CA 1
ATOM 2110 C C . GLY A 1 275 ? -10.385 -41.686 45.338 1.00 39.84 275 GLY A C 1
ATOM 2111 O O . GLY A 1 275 ? -9.784 -42.407 44.556 1.00 39.84 275 GLY A O 1
ATOM 2112 N N . ILE A 1 276 ? -9.824 -40.712 46.075 1.00 38.94 276 ILE A N 1
ATOM 2113 C CA . ILE A 1 276 ? -8.414 -40.623 46.536 1.00 38.94 276 ILE A CA 1
ATOM 2114 C C . ILE A 1 276 ? -7.481 -39.561 45.884 1.00 38.94 276 ILE A C 1
ATOM 2116 O O . ILE A 1 276 ? -6.859 -39.750 44.849 1.00 38.94 276 ILE A O 1
ATOM 2120 N N . THR A 1 277 ? -7.399 -38.442 46.623 1.00 43.94 277 THR A N 1
ATOM 2121 C CA . THR A 1 277 ? -6.248 -37.654 47.140 1.00 43.94 277 THR A CA 1
ATOM 2122 C C . THR A 1 277 ? -5.133 -37.048 46.273 1.00 43.94 277 THR A C 1
ATOM 2124 O O . THR A 1 277 ? -4.341 -37.721 45.623 1.00 43.94 277 THR A O 1
ATOM 2127 N N . LYS A 1 278 ? -4.971 -35.742 46.543 1.00 54.31 278 LYS A N 1
ATOM 2128 C CA . LYS A 1 278 ? -3.789 -34.867 46.488 1.00 54.31 278 LYS A CA 1
ATOM 2129 C C . LYS A 1 278 ? -2.457 -35.537 46.865 1.00 54.31 278 LYS A C 1
ATOM 2131 O O . LYS A 1 278 ? -2.371 -36.217 47.887 1.00 54.31 278 LYS A O 1
ATOM 2136 N N . ARG A 1 279 ? -1.380 -35.151 46.170 1.00 49.28 279 ARG A N 1
ATOM 2137 C CA . ARG A 1 279 ? -0.024 -35.141 46.737 1.00 49.28 279 ARG A CA 1
ATOM 2138 C C . ARG A 1 279 ? 0.752 -33.913 46.267 1.00 49.28 279 ARG A C 1
ATOM 2140 O O . ARG A 1 279 ? 1.227 -33.848 45.142 1.00 49.28 279 ARG A O 1
ATOM 2147 N N . THR A 1 280 ? 0.865 -32.949 47.169 1.00 58.25 280 THR A N 1
ATOM 2148 C CA . THR A 1 280 ? 1.883 -31.899 47.165 1.00 58.25 280 THR A CA 1
ATOM 2149 C C . THR A 1 280 ? 3.202 -32.540 47.603 1.00 58.25 280 THR A C 1
ATOM 2151 O O . THR A 1 280 ? 3.214 -33.290 48.583 1.00 58.25 280 THR A O 1
ATOM 2154 N N . ARG A 1 281 ? 4.313 -32.250 46.926 1.00 57.84 281 ARG A N 1
ATOM 2155 C CA . ARG A 1 281 ? 5.649 -32.440 47.499 1.00 57.84 281 ARG A CA 1
ATOM 2156 C C . ARG A 1 281 ? 6.424 -31.134 47.392 1.00 57.84 281 ARG A C 1
ATOM 2158 O O . ARG A 1 281 ? 6.322 -30.441 46.386 1.00 57.84 281 ARG A O 1
ATOM 2165 N N . ARG A 1 282 ? 7.070 -30.835 48.517 1.00 65.75 282 ARG A N 1
ATOM 2166 C CA . ARG A 1 282 ? 8.067 -29.792 48.735 1.00 65.75 282 ARG A CA 1
ATOM 2167 C C . ARG A 1 282 ? 9.277 -29.995 47.839 1.00 65.75 282 ARG A C 1
ATOM 2169 O O . ARG A 1 282 ? 9.555 -31.180 47.542 1.00 65.75 282 ARG A O 1
#

Radius of gyration: 34.75 Å; chains: 1; bounding box: 83×95×116 Å

pLDDT: mean 73.47, std 22.65, range [29.45, 98.31]

Foldseek 3Di:
DDDDDDDPPPDPPPDPDDPPDAAAAPQPRDGDFDQAPDPDRHTHHLQSQLVVLLLQPPHLSVQADPPHRHGHPHSCVQQFDPPFDFAQWFWDWDADPVRDIDTFIAGADDVRVVRRVVVVCVVRVHDPPDDDQDWDFAFTHDGPPDPGTDTDIDSDSNVRNRRRRSVVRVVVVVCVVVVVDPPDDPPDPDDDDDDDPPDPDDDDDPDDDDDDDDDDDDDDDDDDDDDDDDDDDDDDDDDPDPVVVVVVVVVVVVVPPDDDDDDDDDDDDDDDDDDDDDDDDD

Sequence (282 aa):
MMSTDVPNSAASAATPASPATRPICWICLDEDPQPAPCKCPNYVHRSCLARWQLERLGKREERECRFCSTVLPPWQETLLPKRVKPAPEAIVNVHAPDGSLHRIPLRPGLAGRRRFLRSVRQALALPAHAQLEMSFEVAVPAVEGCTRPTLINTRDFSLASHIATVNAGVRRAKWEANGAGPEGVPDREGELDGAHAEQVAERGRPGQQPAATQTAPAPVVGRPGHAGQDEEGRDDREGGEEEEERDQERGQQKHRRRPAPREWGVSAGPSSRRGITKRTRR

Secondary structure (DSSP, 8-state):
-------------------------TTT--S-PEEPSSSSS-EE-HHHHHHHHHHTTTSGGGTB-TTT-PBPPPHHHHHS-TTPPPPS-EEEEEE-TTS-EEEEEE-SHHHHHHHHHHHHHHHTT--TT------EEEEEPPPTT-SSPEEEEE--HHHHHHHHHHHHHHHHHHHHHTT----------------S------------PPP---PPPPPPP------------------SSHHHHHHHHHHHHHTT-PPPPPP-------------------

Organism: NCBI:txid1737510

InterPro domains:
  IPR011016 Zinc finger, RING-CH-type [PF12906] (25-68)
  IPR011016 Zinc finger, RING-CH-type [PS51292] (17-75)
  IPR011016 Zinc finger, RING-CH-type [SM00744] (24-69)
  IPR013083 Zinc finger, RING/FYVE/PHD-type [G3DSA:3.30.40.10] (8-73)